Protein AF-A0AA42WCL5-F1 (afdb_monomer_lite)

Radius of gyration: 52.03 Å; chains: 1; bounding box: 105×27×149 Å

Structure (mmCIF, N/CA/C/O backbone):
data_AF-A0AA42WCL5-F1
#
_entry.id   AF-A0AA42WCL5-F1
#
loop_
_atom_site.group_PDB
_atom_site.id
_atom_site.type_symbol
_atom_site.label_atom_id
_atom_site.label_alt_id
_atom_site.label_comp_id
_atom_site.label_asym_id
_atom_site.label_entity_id
_atom_site.label_seq_id
_atom_site.pdbx_PDB_ins_code
_atom_site.Cartn_x
_atom_site.Cartn_y
_atom_site.Cartn_z
_atom_site.occupancy
_atom_site.B_iso_or_equiv
_atom_site.auth_seq_id
_atom_site.auth_comp_id
_atom_site.auth_asym_id
_atom_site.auth_atom_id
_atom_site.pdbx_PDB_model_num
ATOM 1 N N . MET A 1 1 ? -77.418 11.731 102.025 1.00 54.28 1 MET A N 1
ATOM 2 C CA . MET A 1 1 ? -76.652 11.144 100.906 1.00 54.28 1 MET A CA 1
ATOM 3 C C . MET A 1 1 ? -75.199 11.153 101.327 1.00 54.28 1 MET A C 1
ATOM 5 O O . MET A 1 1 ? -74.667 12.234 101.536 1.00 54.28 1 MET A O 1
ATOM 9 N N . ALA A 1 2 ? -74.619 9.984 101.602 1.00 58.94 2 ALA A N 1
ATOM 10 C CA . ALA A 1 2 ? -73.213 9.907 101.987 1.00 58.94 2 ALA A CA 1
ATOM 11 C C . ALA A 1 2 ? -72.340 10.318 100.786 1.00 58.94 2 ALA A C 1
ATOM 13 O O . ALA A 1 2 ? -72.675 9.935 99.660 1.00 58.94 2 ALA A O 1
ATOM 14 N N . PRO A 1 3 ? -71.288 11.131 100.988 1.00 72.94 3 PRO A N 1
ATOM 15 C CA . PRO A 1 3 ? -70.382 11.491 99.908 1.00 72.94 3 PRO A CA 1
ATOM 16 C C . PRO A 1 3 ? -69.672 10.222 99.439 1.00 72.94 3 PRO A C 1
ATOM 18 O O . PRO A 1 3 ? -69.099 9.510 100.257 1.00 72.94 3 PRO A O 1
ATOM 21 N N . ILE A 1 4 ? -69.744 9.929 98.138 1.00 71.12 4 ILE A N 1
ATOM 22 C CA . ILE A 1 4 ? -68.999 8.819 97.537 1.00 71.12 4 ILE A CA 1
ATOM 23 C C . ILE A 1 4 ? -67.522 9.119 97.773 1.00 71.12 4 ILE A C 1
ATOM 25 O O . ILE A 1 4 ? -66.995 10.109 97.257 1.00 71.12 4 ILE A O 1
ATOM 29 N N . THR A 1 5 ? -66.886 8.315 98.619 1.00 79.19 5 THR A N 1
ATOM 30 C CA . THR A 1 5 ? -65.484 8.508 98.974 1.00 79.19 5 THR A CA 1
ATOM 31 C C . THR A 1 5 ? -64.591 7.869 97.913 1.00 79.19 5 THR A C 1
ATOM 33 O O . THR A 1 5 ? -65.007 6.962 97.189 1.00 79.19 5 THR A O 1
ATOM 36 N N . LEU A 1 6 ? -63.354 8.357 97.777 1.00 80.81 6 LEU A N 1
ATOM 37 C CA . LEU A 1 6 ? -62.398 7.823 96.798 1.00 80.81 6 LEU A CA 1
ATOM 38 C C . LEU A 1 6 ? -62.158 6.311 97.002 1.00 80.81 6 LEU A C 1
ATOM 40 O O . LEU A 1 6 ? -61.904 5.588 96.039 1.00 80.81 6 LEU A O 1
ATOM 44 N N . ASP A 1 7 ? -62.293 5.846 98.245 1.00 80.19 7 ASP A N 1
ATOM 45 C CA . ASP A 1 7 ? -62.145 4.446 98.639 1.00 80.19 7 ASP A CA 1
ATOM 46 C C . ASP A 1 7 ? -63.315 3.571 98.165 1.00 80.19 7 ASP A C 1
ATOM 48 O O . ASP A 1 7 ? -63.082 2.456 97.702 1.00 80.19 7 ASP A O 1
ATOM 52 N N . ASP A 1 8 ? -64.549 4.089 98.153 1.00 74.69 8 ASP A N 1
ATOM 53 C CA . ASP A 1 8 ? -65.711 3.363 97.615 1.00 74.69 8 ASP A CA 1
ATOM 54 C C . ASP A 1 8 ? -65.568 3.115 96.104 1.00 74.69 8 ASP A C 1
ATOM 56 O O . ASP A 1 8 ? -65.870 2.030 95.604 1.00 74.69 8 ASP A O 1
ATOM 60 N N . ILE A 1 9 ? -65.045 4.104 95.367 1.00 75.31 9 ILE A N 1
ATOM 61 C CA . ILE A 1 9 ? -64.758 3.971 93.929 1.00 75.31 9 ILE A CA 1
ATOM 62 C C . ILE A 1 9 ? -63.649 2.936 93.706 1.00 75.31 9 ILE A C 1
ATOM 64 O O . ILE A 1 9 ? -63.750 2.102 92.804 1.00 75.31 9 ILE A O 1
ATOM 68 N N . ARG A 1 10 ? -62.604 2.951 94.541 1.00 77.31 10 ARG A N 1
ATOM 69 C CA . ARG A 1 10 ? -61.477 2.015 94.449 1.00 77.31 10 ARG A CA 1
ATOM 70 C C . ARG A 1 10 ? -61.911 0.573 94.717 1.00 77.31 10 ARG A C 1
ATOM 72 O O . ARG A 1 10 ? -61.537 -0.313 93.955 1.00 77.31 10 ARG A O 1
ATOM 79 N N . MET A 1 11 ? -62.764 0.366 95.718 1.00 73.50 11 MET A N 1
ATOM 80 C CA . MET A 1 11 ? -63.288 -0.944 96.104 1.00 73.50 11 MET A CA 1
ATOM 81 C C . MET A 1 11 ? -64.210 -1.545 95.035 1.00 73.50 11 MET A C 1
ATOM 83 O O . MET A 1 11 ? -64.093 -2.727 94.721 1.00 73.50 11 MET A O 1
ATOM 87 N N . VAL A 1 12 ? -65.089 -0.747 94.415 1.00 69.19 12 VAL A N 1
ATOM 88 C CA . VAL A 1 12 ? -65.945 -1.224 93.310 1.00 69.19 12 VAL A CA 1
ATOM 89 C C . VAL A 1 12 ? -65.108 -1.576 92.077 1.00 69.19 12 VAL A C 1
ATOM 91 O O . VAL A 1 12 ? -65.377 -2.581 91.417 1.00 69.19 12 VAL A O 1
ATOM 94 N N . VAL A 1 13 ? -64.062 -0.797 91.784 1.00 68.25 13 VAL A N 1
ATOM 95 C CA . VAL A 1 13 ? -63.120 -1.105 90.700 1.00 68.25 13 VAL A CA 1
ATOM 96 C C . VAL A 1 13 ? -62.331 -2.383 91.004 1.00 68.25 13 VAL A C 1
ATOM 98 O O . VAL A 1 13 ? -62.224 -3.231 90.120 1.00 68.25 13 VAL A O 1
ATOM 101 N N . GLU A 1 14 ? -61.845 -2.581 92.233 1.00 68.38 14 GLU A N 1
ATOM 102 C CA . GLU A 1 14 ? -61.173 -3.818 92.673 1.00 68.38 14 GLU A CA 1
ATOM 103 C C . GLU A 1 14 ? -62.098 -5.042 92.607 1.00 68.38 14 GLU A C 1
ATOM 105 O O . GLU A 1 14 ? -61.723 -6.087 92.075 1.00 68.38 14 GLU A O 1
ATOM 110 N N . GLN A 1 15 ? -63.344 -4.913 93.061 1.00 65.06 15 GLN A N 1
ATOM 111 C CA . GLN A 1 15 ? -64.310 -6.012 93.077 1.00 65.06 15 GLN A CA 1
ATOM 112 C C . GLN A 1 15 ? -64.800 -6.390 91.665 1.00 65.06 15 GLN A C 1
ATOM 114 O O . GLN A 1 15 ? -65.033 -7.571 91.375 1.00 65.06 15 GLN A O 1
ATOM 119 N N . ALA A 1 16 ? -64.898 -5.414 90.756 1.00 60.47 16 ALA A N 1
ATOM 120 C CA . ALA A 1 16 ? -65.212 -5.642 89.346 1.00 60.47 16 ALA A CA 1
ATOM 121 C C . ALA A 1 16 ? -64.026 -6.223 88.551 1.00 60.47 16 ALA A C 1
ATOM 123 O O . ALA A 1 16 ? -64.240 -6.953 87.581 1.00 60.47 16 ALA A O 1
ATOM 124 N N . THR A 1 17 ? -62.783 -5.936 88.956 1.00 59.88 17 THR A N 1
ATOM 125 C CA . THR A 1 17 ? -61.577 -6.430 88.268 1.00 59.88 17 THR A CA 1
ATOM 126 C C . THR A 1 17 ? -61.136 -7.822 88.721 1.00 59.88 17 THR A C 1
ATOM 128 O O . THR A 1 17 ? -60.578 -8.553 87.905 1.00 59.88 17 THR A O 1
ATOM 131 N N . TRP A 1 18 ? -61.429 -8.240 89.959 1.00 58.12 18 TRP A N 1
ATOM 132 C CA . TRP A 1 18 ? -60.935 -9.516 90.504 1.00 58.12 18 TRP A CA 1
ATOM 133 C C . TRP A 1 18 ? -61.833 -10.745 90.276 1.00 58.12 18 TRP A C 1
ATOM 135 O O . TRP A 1 18 ? -61.327 -11.865 90.279 1.00 58.12 18 TRP A O 1
ATOM 145 N N . SER A 1 19 ? -63.145 -10.590 90.052 1.00 58.38 19 SER A N 1
ATOM 146 C CA . SER A 1 19 ? -64.074 -11.744 89.987 1.00 58.38 19 SER A CA 1
ATOM 147 C C . SER A 1 19 ? -64.397 -12.253 88.576 1.00 58.38 19 SER A C 1
ATOM 149 O O . SER A 1 19 ? -65.029 -13.298 88.420 1.00 58.38 19 SER A O 1
ATOM 151 N N . SER A 1 20 ? -63.955 -11.552 87.529 1.00 70.00 20 SER A N 1
ATOM 152 C CA . SER A 1 20 ? -64.291 -11.894 86.148 1.00 70.00 20 SER A CA 1
ATOM 153 C C . SER A 1 20 ? -63.062 -12.400 85.402 1.00 70.00 20 SER A C 1
ATOM 155 O O . SER A 1 20 ? -62.206 -11.624 84.982 1.00 70.00 20 SER A O 1
ATOM 157 N N . SER A 1 21 ? -63.006 -13.710 85.150 1.00 77.75 21 SER A N 1
ATOM 158 C CA . SER A 1 21 ? -62.006 -14.340 84.266 1.00 77.75 21 SER A CA 1
ATOM 159 C C . SER A 1 21 ? -61.913 -13.663 82.887 1.00 77.75 21 SER A C 1
ATOM 161 O O . SER A 1 21 ? -60.874 -13.707 82.228 1.00 77.75 21 SER A O 1
ATOM 163 N N . ARG A 1 22 ? -62.979 -12.965 82.472 1.00 79.88 22 ARG A N 1
ATOM 164 C CA . ARG A 1 22 ? -63.042 -12.167 81.243 1.00 79.88 22 ARG A CA 1
ATOM 165 C C . ARG A 1 22 ? -62.144 -10.921 81.285 1.00 79.88 22 ARG A C 1
ATOM 167 O O . ARG A 1 22 ? -61.613 -10.551 80.244 1.00 79.88 22 ARG A O 1
ATOM 174 N N . ALA A 1 23 ? -61.931 -10.295 82.448 1.00 80.94 23 ALA A N 1
ATOM 175 C CA . ALA A 1 23 ? -61.093 -9.096 82.580 1.00 80.94 23 ALA A CA 1
ATOM 176 C C . ALA A 1 23 ? -59.602 -9.405 82.348 1.00 80.94 23 ALA A C 1
ATOM 178 O O . ALA A 1 23 ? -58.931 -8.689 81.604 1.00 80.94 23 ALA A O 1
ATOM 179 N N . TYR A 1 24 ? -59.105 -10.521 82.891 1.00 83.06 24 TYR A N 1
ATOM 180 C CA . TYR A 1 24 ? -57.737 -10.991 82.643 1.00 83.06 24 TYR A CA 1
ATOM 181 C C . TYR A 1 24 ? -57.504 -11.384 81.180 1.00 83.06 24 TYR A C 1
ATOM 183 O O . TYR A 1 24 ? -56.448 -11.081 80.630 1.00 83.06 24 TYR A O 1
ATOM 191 N N . LEU A 1 25 ? -58.496 -11.999 80.523 1.00 85.75 25 LEU A N 1
ATOM 192 C CA . LEU A 1 25 ? -58.426 -12.299 79.089 1.00 85.75 25 LEU A CA 1
ATOM 193 C C . LEU A 1 25 ? -58.335 -11.026 78.240 1.00 85.75 25 LEU A C 1
ATOM 195 O O . LEU A 1 25 ? -57.514 -10.966 77.328 1.00 85.75 25 LEU A O 1
ATOM 199 N N . LEU A 1 26 ? -59.134 -10.001 78.549 1.00 86.88 26 LEU A N 1
ATOM 200 C CA . LEU A 1 26 ? -59.090 -8.722 77.835 1.00 86.88 26 LEU A CA 1
ATOM 201 C C . LEU A 1 26 ? -57.765 -7.985 78.052 1.00 86.88 26 LEU A C 1
ATOM 203 O O . LEU A 1 26 ? -57.218 -7.450 77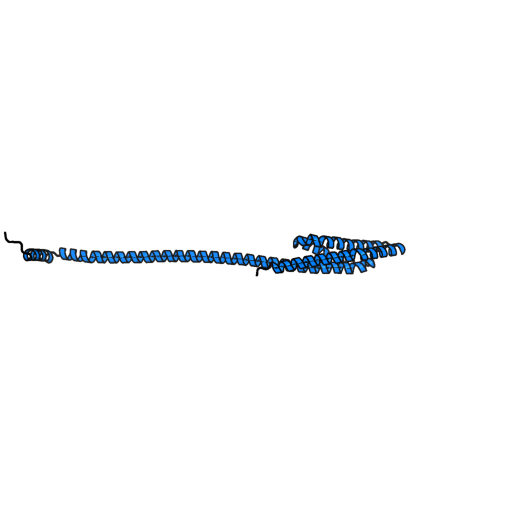.094 1.00 86.88 26 LEU A O 1
ATOM 207 N N . LEU A 1 27 ? -57.216 -7.997 79.270 1.00 85.06 27 LEU A N 1
ATOM 208 C CA . LEU A 1 27 ? -55.906 -7.407 79.560 1.00 85.06 27 LEU A CA 1
ATOM 209 C C . LEU A 1 27 ? -54.774 -8.155 78.838 1.00 85.06 27 LEU A C 1
ATOM 211 O O . LEU A 1 27 ? -53.913 -7.526 78.225 1.00 85.06 27 LEU A O 1
ATOM 215 N N . ALA A 1 28 ? -54.796 -9.491 78.852 1.00 86.56 28 ALA A N 1
ATOM 216 C CA . ALA A 1 28 ? -53.834 -10.309 78.119 1.00 86.56 28 ALA A CA 1
ATOM 217 C C . ALA A 1 28 ? -53.913 -10.044 76.609 1.00 86.56 28 ALA A C 1
ATOM 219 O O . ALA A 1 28 ? -52.880 -9.893 75.965 1.00 86.56 28 ALA A O 1
ATOM 220 N N . LEU A 1 29 ? -55.120 -9.906 76.052 1.00 89.38 29 LEU A N 1
ATOM 221 C CA . LEU A 1 29 ? -55.326 -9.547 74.649 1.00 89.38 29 LEU A CA 1
ATOM 222 C C . LEU A 1 29 ? -54.854 -8.114 74.345 1.00 89.38 29 LEU A C 1
ATOM 224 O O . LEU A 1 29 ? -54.246 -7.880 73.303 1.00 89.38 29 LEU A O 1
ATOM 228 N N . ALA A 1 30 ? -55.085 -7.169 75.261 1.00 87.50 30 ALA A N 1
ATOM 229 C CA . ALA A 1 30 ? -54.672 -5.774 75.124 1.00 87.50 30 ALA A CA 1
ATOM 230 C C . ALA A 1 30 ? -53.146 -5.597 75.164 1.00 87.50 30 ALA A C 1
ATOM 232 O O . ALA A 1 30 ? -52.628 -4.697 74.512 1.00 87.50 30 ALA A O 1
ATOM 233 N N . ILE A 1 31 ? -52.422 -6.460 75.885 1.00 86.88 31 ILE A N 1
ATOM 234 C CA . ILE A 1 31 ? -50.951 -6.452 75.935 1.00 86.88 31 ILE A CA 1
ATOM 235 C C . ILE A 1 31 ? -50.354 -7.292 74.792 1.00 86.88 31 ILE A C 1
ATOM 237 O O . ILE A 1 31 ? -49.407 -6.863 74.131 1.00 86.88 31 ILE A O 1
ATOM 241 N N . ALA A 1 32 ? -50.912 -8.475 74.520 1.00 89.50 32 ALA A N 1
ATOM 242 C CA . ALA A 1 32 ? -50.411 -9.378 73.484 1.00 89.50 32 ALA A CA 1
ATOM 243 C C . ALA A 1 32 ? -50.697 -8.865 72.065 1.00 89.50 32 ALA A C 1
ATOM 245 O O . ALA A 1 32 ? -49.881 -9.073 71.168 1.00 89.50 32 ALA A O 1
ATOM 246 N N . GLY A 1 33 ? -51.818 -8.167 71.854 1.00 91.38 33 GLY A N 1
ATOM 247 C CA . GLY A 1 33 ? -52.216 -7.625 70.554 1.00 91.38 33 GLY A CA 1
ATOM 248 C C . GLY A 1 33 ? -51.169 -6.681 69.945 1.00 91.38 33 GLY A C 1
ATOM 249 O O . GLY A 1 33 ? -50.697 -6.949 68.838 1.00 91.38 33 GLY A O 1
ATOM 250 N N . PRO A 1 34 ? -50.739 -5.619 70.653 1.00 92.12 34 PRO A N 1
ATOM 251 C CA . PRO A 1 34 ? -49.690 -4.714 70.185 1.00 92.12 34 PRO A CA 1
ATOM 252 C C . PRO A 1 34 ? -48.343 -5.407 69.963 1.00 92.12 34 PRO A C 1
ATOM 254 O O . PRO A 1 34 ? -47.681 -5.133 68.964 1.00 92.12 34 PRO A O 1
ATOM 257 N N . ALA A 1 35 ? -47.945 -6.332 70.845 1.00 89.06 35 ALA A N 1
ATOM 258 C CA . ALA A 1 35 ? -46.698 -7.084 70.693 1.00 89.06 35 ALA A CA 1
ATOM 259 C C . ALA A 1 35 ? -46.714 -7.965 69.432 1.00 89.06 35 ALA A C 1
ATOM 261 O O . ALA A 1 35 ? -45.746 -7.990 68.669 1.00 89.06 35 ALA A O 1
ATOM 262 N N . PHE A 1 36 ? -47.837 -8.638 69.172 1.00 91.75 36 PHE A N 1
ATOM 263 C CA . PHE A 1 36 ? -48.025 -9.460 67.982 1.00 91.75 36 PHE A CA 1
ATOM 264 C C . PHE A 1 36 ? -48.063 -8.611 66.703 1.00 91.75 36 PHE A C 1
ATOM 266 O O . PHE A 1 36 ? -47.394 -8.939 65.722 1.00 91.75 36 PHE A O 1
ATOM 273 N N . GLY A 1 37 ? -48.765 -7.473 66.732 1.00 93.44 37 GLY A N 1
ATOM 274 C CA . GLY A 1 37 ? -48.784 -6.507 65.631 1.00 93.44 37 GLY A CA 1
ATOM 275 C C . GLY A 1 37 ? -47.396 -5.939 65.319 1.00 93.44 37 GLY A C 1
ATOM 276 O O . GLY A 1 37 ? -47.001 -5.883 64.154 1.00 93.44 37 GLY A O 1
ATOM 277 N N . ALA A 1 38 ? -46.618 -5.594 66.349 1.00 93.88 38 ALA A N 1
ATOM 278 C CA . ALA A 1 38 ? -45.244 -5.121 66.197 1.00 93.88 38 ALA A CA 1
ATOM 279 C C . ALA A 1 38 ? -44.321 -6.199 65.604 1.00 93.88 38 ALA A C 1
ATOM 281 O O . ALA A 1 38 ? -43.534 -5.900 64.704 1.00 93.88 38 ALA A O 1
ATOM 282 N N . PHE A 1 39 ? -44.444 -7.456 66.048 1.00 93.94 39 PHE A N 1
ATOM 283 C CA . PHE A 1 39 ? -43.664 -8.574 65.509 1.00 93.94 39 PHE A CA 1
ATOM 284 C C . PHE A 1 39 ? -43.969 -8.827 64.027 1.00 93.94 39 PHE A C 1
ATOM 286 O O . PHE A 1 39 ? -43.049 -8.915 63.210 1.00 93.94 39 PHE A O 1
ATOM 293 N N . ILE A 1 40 ? -45.254 -8.884 63.661 1.00 93.94 40 ILE A N 1
ATOM 294 C CA . ILE A 1 40 ? -45.684 -9.058 62.269 1.00 93.94 40 ILE A CA 1
ATOM 295 C C . ILE A 1 40 ? -45.207 -7.887 61.404 1.00 93.94 40 ILE A C 1
ATOM 297 O O . ILE A 1 40 ? -44.642 -8.108 60.330 1.00 93.94 40 ILE A O 1
ATOM 301 N N . GLY A 1 41 ? -45.372 -6.650 61.880 1.00 94.88 41 GLY A N 1
ATOM 302 C CA . GLY A 1 41 ? -44.911 -5.453 61.179 1.00 94.88 41 GLY A CA 1
ATOM 303 C C . GLY A 1 41 ? -43.401 -5.464 60.932 1.00 94.88 41 GLY A C 1
ATOM 304 O O . GLY A 1 41 ? -42.959 -5.233 59.807 1.00 94.88 41 GLY A O 1
ATOM 305 N N . ALA A 1 42 ? -42.602 -5.806 61.947 1.00 94.31 42 ALA A N 1
ATOM 306 C CA . ALA A 1 42 ? -41.150 -5.911 61.823 1.00 94.31 42 ALA A CA 1
ATOM 307 C C . ALA A 1 42 ? -40.723 -7.021 60.846 1.00 94.31 42 ALA A C 1
ATOM 309 O O . ALA A 1 42 ? -39.810 -6.818 60.041 1.00 94.31 42 ALA A O 1
ATOM 310 N N . TYR A 1 43 ? -41.400 -8.174 60.870 1.00 94.69 43 TYR A N 1
ATOM 311 C CA . TYR A 1 43 ? -41.130 -9.276 59.948 1.00 94.69 43 TYR A CA 1
ATOM 312 C C . TYR A 1 43 ? -41.419 -8.894 58.490 1.00 94.69 43 TYR A C 1
ATOM 314 O O . TYR A 1 43 ? -40.557 -9.074 57.626 1.00 94.69 43 TYR A O 1
ATOM 322 N N . PHE A 1 44 ? -42.597 -8.323 58.204 1.00 95.06 44 PHE A N 1
ATOM 323 C CA . PHE A 1 44 ? -42.944 -7.879 56.850 1.00 95.06 44 PHE A CA 1
ATOM 324 C C . PHE A 1 44 ? -42.046 -6.741 56.367 1.00 95.06 44 PHE A C 1
ATOM 326 O O . PHE A 1 44 ? -41.621 -6.772 55.213 1.00 95.06 44 PHE A O 1
ATOM 333 N N . LYS A 1 45 ? -41.686 -5.796 57.247 1.00 95.81 45 LYS A N 1
ATOM 334 C CA . LYS A 1 45 ? -40.731 -4.729 56.933 1.00 95.81 45 LYS A CA 1
ATOM 335 C C . LYS A 1 45 ? -39.378 -5.304 56.513 1.00 95.81 45 LYS A C 1
ATOM 337 O O . LYS A 1 45 ? -38.917 -5.020 55.413 1.00 95.81 45 LYS A O 1
ATOM 342 N N . LYS A 1 46 ? -38.794 -6.197 57.318 1.00 95.50 46 LYS A N 1
ATOM 343 C CA . LYS A 1 46 ? -37.502 -6.829 57.006 1.00 95.50 46 LYS A CA 1
ATOM 344 C C . LYS A 1 46 ? -37.560 -7.681 55.736 1.00 95.50 46 LYS A C 1
ATOM 346 O O . LYS A 1 46 ? -36.619 -7.682 54.943 1.00 95.50 46 LYS A O 1
ATOM 351 N N . LYS A 1 47 ? -38.667 -8.397 55.508 1.00 95.56 47 LYS A N 1
ATOM 352 C CA . LYS A 1 47 ? -38.878 -9.170 54.275 1.00 95.56 47 LYS A CA 1
ATOM 353 C C . LYS A 1 47 ? -38.968 -8.257 53.048 1.00 95.56 47 LYS A C 1
ATOM 355 O O . LYS A 1 47 ? -38.369 -8.587 52.028 1.00 95.56 47 LYS A O 1
ATOM 360 N N . GLY A 1 48 ? -39.662 -7.124 53.162 1.00 95.62 48 GLY A N 1
ATOM 361 C CA . GLY A 1 48 ? -39.756 -6.096 52.123 1.00 95.62 48 GLY A CA 1
ATOM 362 C C . GLY A 1 48 ? -38.402 -5.468 51.803 1.00 95.62 48 GLY A C 1
ATOM 363 O O . GLY A 1 48 ? -38.009 -5.448 50.643 1.00 95.62 48 GLY A O 1
ATOM 364 N N . GLU A 1 49 ? -37.641 -5.072 52.825 1.00 95.19 49 GLU A N 1
ATOM 365 C CA . GLU A 1 49 ? -36.270 -4.558 52.678 1.00 95.19 49 GLU A CA 1
ATOM 366 C C . GLU A 1 49 ? -35.354 -5.578 51.988 1.00 95.19 49 GLU A C 1
ATOM 368 O O . GLU A 1 49 ? -34.626 -5.243 51.060 1.00 95.19 49 GLU A O 1
ATOM 373 N N . THR A 1 50 ? -35.432 -6.854 52.382 1.00 95.31 50 THR A N 1
ATOM 374 C CA . THR A 1 50 ? -34.624 -7.920 51.763 1.00 95.31 50 THR A CA 1
ATOM 375 C C . THR A 1 50 ? -35.029 -8.171 50.307 1.00 95.31 50 THR A C 1
ATOM 377 O O . THR A 1 50 ? -34.181 -8.502 49.479 1.00 95.31 50 THR A O 1
ATOM 380 N N . ALA A 1 51 ? -36.319 -8.050 49.981 1.00 95.25 51 ALA A N 1
ATOM 381 C CA . ALA A 1 51 ? -36.818 -8.204 48.617 1.00 95.25 51 ALA A CA 1
ATOM 382 C C . ALA A 1 51 ? -36.396 -7.028 47.723 1.00 95.25 51 ALA A C 1
ATOM 384 O O . ALA A 1 51 ? -35.901 -7.271 46.624 1.00 95.25 51 ALA A O 1
ATOM 385 N N . ALA A 1 52 ? -36.515 -5.792 48.217 1.00 94.56 52 ALA A N 1
ATOM 386 C CA . ALA A 1 52 ? -36.037 -4.592 47.532 1.00 94.56 52 ALA A CA 1
ATOM 387 C C . ALA A 1 52 ? -34.527 -4.676 47.271 1.00 94.56 52 ALA A C 1
ATOM 389 O O . ALA A 1 52 ? -34.099 -4.594 46.127 1.00 94.56 52 ALA A O 1
ATOM 390 N N . LEU A 1 53 ? -33.733 -5.025 48.290 1.00 95.25 53 LEU A N 1
ATOM 391 C CA . LEU A 1 53 ? -32.280 -5.158 48.156 1.00 95.25 53 LEU A CA 1
ATOM 392 C C . LEU A 1 53 ? -31.872 -6.229 47.133 1.00 95.25 53 LEU A C 1
ATOM 394 O O . LEU A 1 53 ? -30.895 -6.063 46.407 1.00 95.25 53 LEU A O 1
ATOM 398 N N . LYS A 1 54 ? -32.619 -7.336 47.035 1.00 94.69 54 LYS A N 1
ATOM 399 C CA . LYS A 1 54 ? -32.390 -8.343 45.985 1.00 94.69 54 LYS A CA 1
ATOM 400 C C . LYS A 1 54 ? -32.709 -7.812 44.588 1.00 94.69 54 LYS A C 1
ATOM 402 O O . LYS A 1 54 ? -31.989 -8.164 43.657 1.00 94.69 54 LYS A O 1
ATOM 407 N N . SER A 1 55 ? -33.766 -7.010 44.451 1.00 93.19 55 SER A N 1
ATOM 408 C CA . SER A 1 55 ? -34.132 -6.361 43.189 1.00 93.19 55 SER A CA 1
ATOM 409 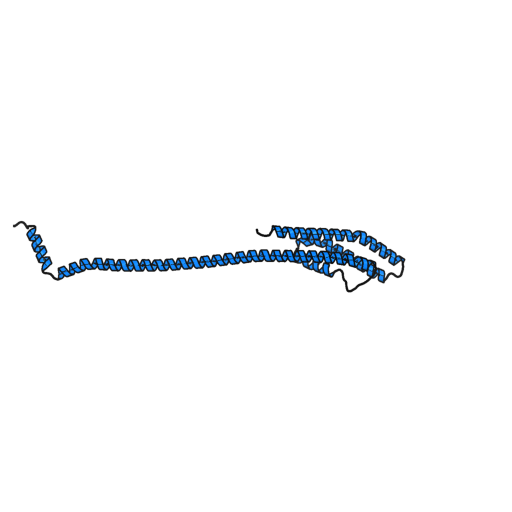C C . SER A 1 55 ? -33.049 -5.376 42.754 1.00 93.19 55 SER A C 1
ATOM 411 O O . SER A 1 55 ? -32.535 -5.496 41.645 1.00 93.19 55 SER A O 1
ATOM 413 N N . ASP A 1 56 ? -32.614 -4.500 43.660 1.00 95.00 56 ASP A N 1
ATOM 414 C CA . ASP A 1 56 ? -31.580 -3.496 43.389 1.00 95.00 56 ASP A CA 1
ATOM 415 C C . ASP A 1 56 ? -30.251 -4.161 43.005 1.00 95.00 56 ASP A C 1
ATOM 417 O O . ASP A 1 56 ? -29.595 -3.770 42.043 1.00 95.00 56 ASP A O 1
ATOM 421 N N . LEU A 1 57 ? -29.863 -5.239 43.698 1.00 95.00 57 LEU A N 1
ATOM 422 C CA . LEU A 1 57 ? -28.663 -6.003 43.340 1.00 95.00 57 LEU A CA 1
ATOM 423 C C . LEU A 1 57 ? -28.767 -6.674 41.965 1.00 95.00 57 LEU A C 1
ATOM 425 O O . LEU A 1 57 ? -27.747 -6.825 41.291 1.00 95.00 57 LEU A O 1
ATOM 429 N N . ALA A 1 58 ? -29.956 -7.122 41.556 1.00 93.38 58 ALA A N 1
ATOM 430 C CA . ALA A 1 58 ? -30.159 -7.695 40.228 1.00 93.38 58 ALA A CA 1
ATOM 431 C C . ALA A 1 58 ? -30.045 -6.617 39.140 1.00 93.38 58 ALA A C 1
ATOM 433 O O . ALA A 1 58 ? -29.382 -6.845 38.128 1.00 93.38 58 ALA A O 1
ATOM 434 N N . GLU A 1 59 ? -30.613 -5.435 39.382 1.00 95.00 59 GLU A N 1
ATOM 435 C CA . GLU A 1 59 ? -30.513 -4.288 38.481 1.00 95.00 59 GLU A CA 1
ATOM 436 C C . GLU A 1 59 ? -29.063 -3.809 38.333 1.00 95.00 59 GLU A C 1
ATOM 438 O O . GLU A 1 59 ? -28.561 -3.714 37.213 1.00 95.00 59 GLU A O 1
ATOM 443 N N . ILE A 1 60 ? -28.342 -3.630 39.446 1.00 94.25 60 ILE A N 1
ATOM 444 C CA . ILE A 1 60 ? -26.921 -3.243 39.444 1.00 94.25 60 ILE A CA 1
ATOM 445 C C . ILE A 1 60 ? -26.081 -4.253 38.654 1.00 94.25 60 ILE A C 1
ATOM 447 O O . ILE A 1 60 ? -25.221 -3.870 37.860 1.00 94.25 60 ILE A O 1
ATOM 451 N N . LYS A 1 61 ? -26.328 -5.558 38.831 1.00 94.44 61 LYS A N 1
ATOM 452 C CA . LYS A 1 61 ? -25.627 -6.597 38.061 1.00 94.44 61 LYS A CA 1
ATOM 453 C C . LYS A 1 61 ? -25.928 -6.512 36.567 1.00 94.44 61 LYS A C 1
ATOM 455 O O . LYS A 1 61 ? -25.010 -6.692 35.771 1.00 94.44 61 LYS A O 1
ATOM 460 N N . SER A 1 62 ? -27.179 -6.240 36.193 1.00 94.38 62 SER A N 1
ATOM 461 C CA . SER A 1 62 ? -27.576 -6.074 34.792 1.00 94.38 62 SER A CA 1
ATOM 462 C C . SER A 1 62 ? -26.880 -4.872 34.158 1.00 94.38 62 SER A C 1
ATOM 464 O O . SER A 1 62 ? -26.261 -5.010 33.107 1.00 94.38 62 SER A O 1
ATOM 466 N N . GLN A 1 63 ? -26.902 -3.720 34.834 1.00 94.12 63 GLN A N 1
ATOM 467 C CA . GLN A 1 63 ? -26.231 -2.503 34.373 1.00 94.12 63 GLN A CA 1
ATOM 468 C C . GLN A 1 63 ? -24.715 -2.708 34.237 1.00 94.12 63 GLN A C 1
ATOM 470 O O . GLN A 1 63 ? -24.109 -2.269 33.258 1.00 94.12 63 GLN A O 1
ATOM 475 N N . LEU A 1 64 ? -24.088 -3.421 35.180 1.00 93.31 64 LEU A N 1
ATOM 476 C CA . LEU A 1 64 ? -22.657 -3.727 35.121 1.00 93.31 64 LEU A CA 1
ATOM 477 C C . LEU A 1 64 ? -22.313 -4.653 33.945 1.00 93.31 64 LEU A C 1
ATOM 479 O O . LEU A 1 64 ? -21.307 -4.440 33.263 1.00 93.31 64 LEU A O 1
ATOM 483 N N . ALA A 1 65 ? -23.144 -5.669 33.700 1.00 93.94 65 ALA A N 1
ATOM 484 C CA . ALA A 1 65 ? -22.978 -6.582 32.575 1.00 93.94 65 ALA A CA 1
ATOM 485 C C . ALA A 1 65 ? -23.130 -5.852 31.232 1.00 93.94 65 ALA A C 1
ATOM 487 O O . ALA A 1 65 ? -22.307 -6.040 30.338 1.00 93.94 65 ALA A O 1
ATOM 488 N N . GLU A 1 66 ? -24.128 -4.975 31.110 1.00 94.94 66 GLU A N 1
ATOM 489 C CA . GLU A 1 66 ? -24.342 -4.150 29.919 1.00 94.94 66 GLU A CA 1
ATOM 490 C C . GLU A 1 66 ? -23.179 -3.181 29.687 1.00 94.94 66 GLU A C 1
ATOM 492 O O . GLU A 1 66 ? -22.623 -3.138 28.592 1.00 94.94 66 GLU A O 1
ATOM 497 N N . THR A 1 67 ? -22.719 -2.492 30.735 1.00 92.06 67 THR A N 1
ATOM 498 C CA . THR A 1 67 ? -21.567 -1.579 30.646 1.00 92.06 67 THR A CA 1
ATOM 499 C C . THR A 1 67 ? -20.298 -2.318 30.226 1.00 92.06 67 THR A C 1
ATOM 501 O O . THR A 1 67 ? -19.532 -1.817 29.406 1.00 92.06 67 THR A O 1
ATOM 504 N N . THR A 1 68 ? -20.076 -3.529 30.746 1.00 94.81 68 THR A N 1
ATOM 505 C CA . THR A 1 68 ? -18.920 -4.356 30.371 1.00 94.81 68 THR A CA 1
ATOM 506 C C . THR A 1 68 ? -19.017 -4.804 28.918 1.00 94.81 68 THR A C 1
ATOM 508 O O . THR A 1 68 ? -18.033 -4.717 28.190 1.00 94.81 68 THR A O 1
ATOM 511 N N . LYS A 1 69 ? -20.202 -5.229 28.467 1.00 94.44 69 LYS A N 1
ATOM 512 C CA . LYS A 1 69 ? -20.433 -5.595 27.068 1.00 94.44 69 LYS A CA 1
ATOM 513 C C . LYS A 1 69 ? -20.139 -4.419 26.133 1.00 94.44 69 LYS A C 1
ATOM 515 O O . LYS A 1 69 ? -19.363 -4.581 25.198 1.00 94.44 69 LYS A O 1
ATOM 520 N N . VAL A 1 70 ? -20.683 -3.238 26.427 1.00 93.12 70 VAL A N 1
ATOM 521 C CA . VAL A 1 70 ? -20.435 -2.018 25.641 1.00 93.12 70 VAL A CA 1
ATOM 522 C C . VAL A 1 70 ? -18.952 -1.644 25.666 1.00 93.12 70 VAL A C 1
ATOM 524 O O . VAL A 1 70 ? -18.385 -1.313 24.629 1.00 93.12 70 VAL A O 1
ATOM 527 N N . ALA A 1 71 ? -18.285 -1.738 26.818 1.00 91.19 71 ALA A N 1
ATOM 528 C CA . ALA A 1 71 ? -16.858 -1.444 26.919 1.00 91.19 71 ALA A CA 1
ATOM 529 C C . ALA A 1 71 ? -16.003 -2.398 26.069 1.00 91.19 71 ALA A C 1
ATOM 531 O O . ALA A 1 71 ? -15.061 -1.951 25.419 1.00 91.19 71 ALA A O 1
ATOM 532 N N . GLU A 1 72 ? -16.326 -3.692 26.040 1.00 92.56 72 GLU A N 1
ATOM 533 C CA . GLU A 1 72 ? -15.624 -4.664 25.196 1.00 92.56 72 GLU A CA 1
ATOM 534 C C . GLU A 1 72 ? -15.924 -4.458 23.703 1.00 92.56 72 GLU A C 1
ATOM 536 O O . GLU A 1 72 ? -15.011 -4.513 22.881 1.00 92.56 72 GLU A O 1
ATOM 541 N N . GLU A 1 73 ? -17.158 -4.121 23.326 1.00 92.56 73 GLU A N 1
ATOM 542 C CA . GLU A 1 73 ? -17.507 -3.741 21.947 1.00 92.56 73 GLU A CA 1
ATOM 543 C C . GLU A 1 73 ? -16.751 -2.475 21.492 1.00 92.56 73 GLU A C 1
ATOM 545 O O . GLU A 1 73 ? -16.226 -2.404 20.378 1.00 92.56 73 GLU A O 1
ATOM 550 N N . VAL A 1 74 ? -16.601 -1.485 22.373 1.00 90.06 74 VAL A N 1
ATOM 551 C CA . VAL A 1 74 ? -15.824 -0.272 22.079 1.00 90.06 74 VAL A CA 1
ATOM 552 C C . VAL A 1 74 ? -14.332 -0.587 21.968 1.00 90.06 74 VAL A C 1
ATOM 554 O O . VAL A 1 74 ? -13.692 -0.185 21.001 1.00 90.06 74 VAL A O 1
ATOM 557 N N . LYS A 1 75 ? -13.760 -1.356 22.901 1.00 88.75 75 LYS A N 1
ATOM 558 C CA . LYS A 1 75 ? -12.345 -1.758 22.829 1.00 88.75 75 LYS A CA 1
ATOM 559 C C . LYS A 1 75 ? -12.040 -2.556 21.568 1.00 88.75 75 LYS A C 1
ATOM 561 O O . LYS A 1 75 ? -11.020 -2.317 20.930 1.00 88.75 75 LYS A O 1
ATOM 566 N N . THR A 1 76 ? -12.910 -3.498 21.213 1.00 92.69 76 THR A N 1
ATOM 567 C CA . THR A 1 76 ? -12.738 -4.317 20.009 1.00 92.69 76 THR A CA 1
ATOM 568 C C . THR A 1 76 ? -12.846 -3.464 18.753 1.00 92.69 76 THR A C 1
ATOM 570 O O . THR A 1 76 ? -11.974 -3.562 17.897 1.00 92.69 76 THR A O 1
ATOM 573 N N . SER A 1 77 ? -13.838 -2.575 18.653 1.00 88.94 77 SER A N 1
ATOM 574 C CA . SER A 1 77 ? -13.987 -1.694 17.485 1.00 88.94 77 SER A CA 1
ATOM 575 C C . SER A 1 77 ? -12.813 -0.722 17.309 1.00 88.94 77 SER A C 1
ATOM 577 O O . SER A 1 77 ? -12.304 -0.596 16.195 1.00 88.94 77 SER A O 1
ATOM 579 N N . ILE A 1 78 ? -12.320 -0.110 18.393 1.00 88.44 78 ILE A N 1
ATOM 580 C CA . ILE A 1 78 ? -11.110 0.730 18.364 1.00 88.44 78 ILE A CA 1
ATOM 581 C C . ILE A 1 78 ? -9.891 -0.111 17.968 1.00 88.44 78 ILE A C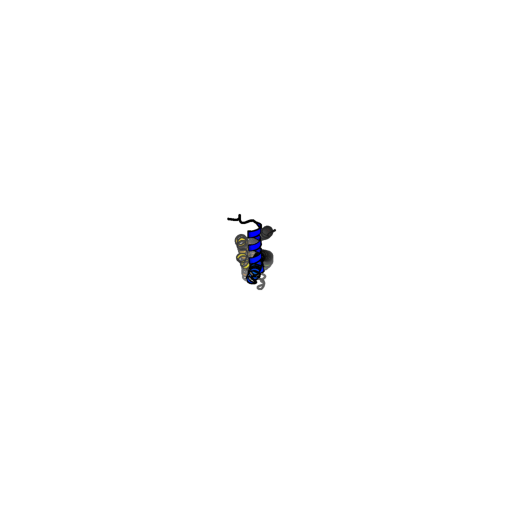 1
ATOM 583 O O . ILE A 1 78 ? -9.143 0.271 17.072 1.00 88.44 78 ILE A O 1
ATOM 587 N N . GLY A 1 79 ? -9.730 -1.293 18.569 1.00 90.00 79 GLY A N 1
ATOM 588 C CA . GLY A 1 79 ? -8.629 -2.202 18.254 1.00 90.00 79 GLY A CA 1
ATOM 589 C C . GLY A 1 79 ? -8.611 -2.637 16.787 1.00 90.00 79 GLY A C 1
ATOM 590 O O . GLY A 1 79 ? -7.547 -2.659 16.169 1.00 90.00 79 GLY A O 1
ATOM 591 N N . PHE A 1 80 ? -9.775 -2.930 16.200 1.00 91.12 80 PHE A N 1
ATOM 592 C CA . PHE A 1 80 ? -9.888 -3.258 14.778 1.00 91.12 80 PHE A CA 1
ATOM 593 C C . PHE A 1 80 ? -9.569 -2.061 13.882 1.00 91.12 80 PHE A C 1
ATOM 595 O O . PHE A 1 80 ? -8.861 -2.234 12.892 1.00 91.12 80 PHE A O 1
ATOM 602 N N . ALA A 1 81 ? -10.048 -0.859 14.215 1.00 87.44 81 ALA A N 1
ATOM 603 C CA . ALA A 1 81 ? -9.761 0.346 13.440 1.00 87.44 81 ALA A CA 1
ATOM 604 C C . ALA A 1 81 ? -8.255 0.666 13.422 1.00 87.44 81 ALA A C 1
ATOM 606 O O . ALA A 1 81 ? -7.680 0.860 12.348 1.00 87.44 81 ALA A O 1
ATOM 607 N N . ASP A 1 82 ? -7.603 0.627 14.586 1.00 89.12 82 ASP A N 1
ATOM 608 C CA . ASP A 1 82 ? -6.159 0.843 14.713 1.00 89.12 82 ASP A CA 1
ATOM 609 C C . ASP A 1 82 ? -5.359 -0.231 13.973 1.00 89.12 82 ASP A C 1
ATOM 611 O O . ASP A 1 82 ? -4.373 0.066 13.291 1.00 89.12 82 ASP A O 1
ATOM 615 N N . TRP A 1 83 ? -5.789 -1.492 14.074 1.00 91.62 83 TRP A N 1
ATOM 616 C CA . TRP A 1 83 ? -5.163 -2.593 13.352 1.00 91.62 83 TRP A CA 1
ATOM 617 C C . TRP A 1 83 ? -5.288 -2.419 11.835 1.00 91.62 83 TRP A C 1
ATOM 619 O O . TRP A 1 83 ? -4.280 -2.499 11.136 1.00 91.62 83 TRP A O 1
ATOM 629 N N . HIS A 1 84 ? -6.480 -2.101 11.323 1.00 91.25 84 HIS A N 1
ATOM 630 C CA . HIS A 1 84 ? -6.696 -1.843 9.899 1.00 91.25 84 HIS A CA 1
ATOM 631 C C . HIS A 1 84 ? -5.857 -0.665 9.391 1.00 91.25 84 HIS A C 1
ATOM 633 O O . HIS A 1 84 ? -5.275 -0.752 8.308 1.00 91.25 84 HIS A O 1
ATOM 639 N N . ALA A 1 85 ? -5.747 0.416 10.170 1.00 89.44 85 ALA A N 1
ATOM 640 C CA . ALA A 1 85 ? -4.900 1.552 9.825 1.00 89.44 85 ALA A CA 1
ATOM 641 C C . ALA A 1 85 ? -3.429 1.124 9.705 1.00 89.44 85 ALA A C 1
ATOM 643 O O . ALA A 1 85 ? -2.799 1.369 8.673 1.00 89.44 85 ALA A O 1
ATOM 644 N N . ARG A 1 86 ? -2.899 0.404 10.702 1.00 89.94 86 ARG A N 1
ATOM 645 C CA . ARG A 1 86 ? -1.517 -0.107 10.694 1.00 89.94 86 ARG A CA 1
ATOM 646 C C . ARG A 1 86 ? -1.258 -1.071 9.540 1.00 89.94 86 ARG A C 1
ATOM 648 O O . ARG A 1 86 ? -0.243 -0.930 8.860 1.00 89.94 86 ARG A O 1
ATOM 655 N N . GLU A 1 87 ? -2.177 -1.996 9.290 1.00 94.25 87 GLU A N 1
ATOM 656 C CA . GLU A 1 87 ? -2.064 -2.975 8.208 1.00 94.25 87 GLU A CA 1
ATOM 657 C C . GLU A 1 87 ? -2.080 -2.287 6.837 1.00 94.25 87 GLU A C 1
ATOM 659 O O . GLU A 1 87 ? -1.243 -2.566 5.978 1.00 94.25 87 GLU A O 1
ATOM 664 N N . SER A 1 88 ? -2.965 -1.305 6.645 1.00 92.00 88 SER A N 1
ATOM 665 C CA . SER A 1 88 ? -3.018 -0.533 5.401 1.00 92.00 88 SER A CA 1
ATOM 666 C C . SER A 1 88 ? -1.733 0.272 5.156 1.00 92.00 88 SER A C 1
ATOM 668 O O . SER A 1 88 ? -1.229 0.303 4.031 1.00 92.00 88 SER A O 1
ATOM 670 N N . LEU A 1 89 ? -1.152 0.874 6.201 1.00 91.44 89 LEU A N 1
ATOM 671 C CA . LEU A 1 89 ? 0.120 1.597 6.120 1.00 91.44 89 LEU A CA 1
ATOM 672 C C . LEU A 1 89 ? 1.287 0.651 5.817 1.00 91.44 89 LEU A C 1
ATOM 674 O O . LEU A 1 89 ? 2.138 0.971 4.982 1.00 91.44 89 LEU A O 1
ATOM 678 N N . ALA A 1 90 ? 1.314 -0.524 6.451 1.00 93.06 90 ALA A N 1
ATOM 679 C CA . ALA A 1 90 ? 2.315 -1.553 6.197 1.00 93.06 90 ALA A CA 1
ATOM 680 C C . ALA A 1 90 ? 2.259 -2.034 4.739 1.00 93.06 90 ALA A C 1
ATOM 682 O O . ALA A 1 90 ? 3.289 -2.061 4.059 1.00 93.06 90 ALA A O 1
ATOM 683 N N . LEU A 1 91 ? 1.057 -2.312 4.227 1.00 95.88 91 LEU A N 1
ATOM 684 C CA . LEU A 1 91 ? 0.845 -2.712 2.838 1.00 95.88 91 LEU A CA 1
ATOM 685 C C . LEU A 1 91 ? 1.277 -1.614 1.857 1.00 95.88 91 LEU A C 1
ATOM 687 O O . LEU A 1 91 ? 1.987 -1.899 0.890 1.00 95.88 91 LEU A O 1
ATOM 691 N N . ARG A 1 92 ? 0.913 -0.350 2.116 1.00 94.94 92 ARG A N 1
ATOM 692 C CA . ARG A 1 92 ? 1.345 0.789 1.287 1.00 94.94 92 ARG A CA 1
ATOM 693 C C . ARG A 1 92 ? 2.870 0.912 1.262 1.00 94.94 92 ARG A C 1
ATOM 695 O O . ARG A 1 92 ? 3.447 1.064 0.189 1.00 94.94 92 ARG A O 1
ATOM 702 N N . ARG A 1 93 ? 3.549 0.784 2.406 1.00 94.56 93 ARG A N 1
ATOM 703 C CA . ARG A 1 93 ? 5.021 0.811 2.460 1.00 94.56 93 ARG A CA 1
ATOM 704 C C . ARG A 1 93 ? 5.640 -0.328 1.646 1.00 94.56 93 ARG A C 1
ATOM 706 O O . ARG A 1 93 ? 6.547 -0.070 0.858 1.00 94.56 93 ARG A O 1
ATOM 713 N N . ALA A 1 94 ? 5.136 -1.552 1.801 1.00 96.56 94 ALA A N 1
ATOM 714 C CA . ALA A 1 94 ? 5.621 -2.708 1.050 1.00 96.56 94 ALA A CA 1
ATOM 715 C C . ALA A 1 94 ? 5.475 -2.499 -0.467 1.00 96.56 94 ALA A C 1
ATOM 717 O O . ALA A 1 94 ? 6.408 -2.757 -1.225 1.00 96.56 94 ALA A O 1
ATOM 718 N N . LYS A 1 95 ? 4.338 -1.949 -0.914 1.00 97.00 95 LYS A N 1
ATOM 719 C CA . LYS A 1 95 ? 4.089 -1.685 -2.337 1.00 97.00 95 LYS A CA 1
ATOM 720 C C . LYS A 1 95 ? 4.930 -0.537 -2.900 1.00 97.00 95 LYS A C 1
ATOM 722 O O . LYS A 1 95 ? 5.392 -0.640 -4.032 1.00 97.00 95 LYS A O 1
ATOM 727 N N . LEU A 1 96 ? 5.206 0.516 -2.126 1.00 96.12 96 LEU A N 1
ATOM 728 C CA . LEU A 1 96 ? 6.154 1.563 -2.544 1.00 96.12 96 LEU A CA 1
ATOM 729 C C . LEU A 1 96 ? 7.577 1.020 -2.704 1.00 96.12 96 LEU A C 1
ATOM 731 O O . LEU A 1 96 ? 8.275 1.400 -3.646 1.00 96.12 96 LEU A O 1
ATOM 735 N N . GLN A 1 97 ? 8.004 0.127 -1.807 1.00 96.00 97 GLN A N 1
ATOM 736 C CA . GLN A 1 97 ? 9.301 -0.532 -1.924 1.00 96.00 97 GLN A CA 1
ATOM 737 C C . GLN A 1 97 ? 9.367 -1.392 -3.193 1.00 96.00 97 GLN A C 1
ATOM 739 O O . GLN A 1 97 ? 10.310 -1.249 -3.970 1.00 96.00 97 GLN A O 1
ATOM 744 N N . GLU A 1 98 ? 8.338 -2.204 -3.445 1.00 97.31 98 GLU A N 1
ATOM 745 C CA . GLU A 1 98 ? 8.229 -3.018 -4.659 1.00 97.31 98 GLU A CA 1
ATOM 746 C C . GLU A 1 98 ? 8.307 -2.152 -5.929 1.00 97.31 98 GLU A C 1
ATOM 748 O O . GLU A 1 98 ? 9.102 -2.434 -6.825 1.00 97.31 98 GLU A O 1
ATOM 753 N N . ILE A 1 99 ? 7.568 -1.038 -5.988 1.00 97.06 99 ILE A N 1
ATOM 754 C CA . ILE A 1 99 ? 7.626 -0.086 -7.110 1.00 97.06 99 ILE A CA 1
ATOM 755 C C . ILE A 1 99 ? 9.036 0.501 -7.269 1.00 97.06 99 ILE A C 1
ATOM 757 O O . ILE A 1 99 ? 9.550 0.581 -8.383 1.00 97.06 99 ILE A O 1
ATOM 761 N N . SER A 1 100 ? 9.702 0.885 -6.178 1.00 96.62 100 SER A N 1
ATOM 762 C CA . SER A 1 100 ? 11.072 1.418 -6.226 1.00 96.62 100 SER A CA 1
ATOM 763 C C . SER A 1 100 ? 12.083 0.395 -6.764 1.00 96.62 100 SER A C 1
ATOM 765 O O . SER A 1 100 ? 12.988 0.739 -7.538 1.00 96.62 100 SER A O 1
ATOM 767 N N . GLU A 1 101 ? 11.945 -0.868 -6.363 1.00 96.56 101 GLU A N 1
ATOM 768 C CA . GLU A 1 101 ? 12.773 -1.974 -6.845 1.00 96.56 101 GLU A CA 1
ATOM 769 C C . GLU A 1 101 ? 12.534 -2.224 -8.338 1.00 96.56 101 GLU A C 1
ATOM 771 O O . GLU A 1 101 ? 13.494 -2.266 -9.112 1.00 96.56 101 GLU A O 1
ATOM 776 N N . LYS A 1 102 ? 11.266 -2.290 -8.767 1.00 96.44 102 LYS A N 1
ATOM 777 C CA . LYS A 1 102 ? 10.881 -2.474 -10.176 1.00 96.44 102 LYS A CA 1
ATOM 778 C C . LYS A 1 102 ? 11.314 -1.307 -11.061 1.00 96.44 102 LYS A C 1
ATOM 780 O O . LYS A 1 102 ? 11.818 -1.541 -12.153 1.00 96.44 102 LYS A O 1
ATOM 785 N N . LEU A 1 103 ? 11.229 -0.068 -10.577 1.00 96.25 103 LEU A N 1
ATOM 786 C CA . LEU A 1 103 ? 11.743 1.116 -11.275 1.00 96.25 103 LEU A CA 1
ATOM 787 C C . LEU A 1 103 ? 13.249 1.011 -11.526 1.00 96.25 103 LEU A C 1
ATOM 789 O O . LEU A 1 103 ? 13.736 1.260 -12.629 1.00 96.25 103 LEU A O 1
ATOM 793 N N . SER A 1 104 ? 13.993 0.603 -10.498 1.00 94.69 104 SER A N 1
ATOM 794 C CA . SER A 1 104 ? 15.443 0.431 -10.592 1.00 94.69 104 SER A CA 1
ATOM 795 C C . SER A 1 104 ? 15.823 -0.734 -11.512 1.00 94.69 104 SER A C 1
ATOM 797 O O . SER A 1 104 ? 16.823 -0.642 -12.229 1.00 94.69 104 SER A O 1
ATOM 799 N N . ALA A 1 105 ? 15.037 -1.815 -11.503 1.00 95.56 105 ALA A N 1
ATOM 800 C CA . ALA A 1 105 ? 15.192 -2.946 -12.412 1.00 95.56 105 ALA A CA 1
ATOM 801 C C . ALA A 1 105 ? 14.926 -2.529 -13.864 1.00 95.56 105 ALA A C 1
ATOM 803 O O . ALA A 1 105 ? 15.815 -2.686 -14.692 1.00 95.56 105 ALA A O 1
ATOM 804 N N . SER A 1 106 ? 13.792 -1.880 -14.139 1.00 95.62 106 SER A N 1
ATOM 805 C CA . SER A 1 106 ? 13.420 -1.367 -15.465 1.00 95.62 106 SER A CA 1
ATOM 806 C C . SER A 1 106 ? 14.494 -0.440 -16.039 1.00 95.62 106 SER A C 1
ATOM 808 O O . SER A 1 106 ? 15.004 -0.654 -17.138 1.00 95.62 106 SER A O 1
ATOM 810 N N . HIS A 1 107 ? 14.948 0.549 -15.261 1.00 93.75 107 HIS A N 1
ATOM 811 C CA . HIS A 1 107 ? 16.005 1.454 -15.714 1.00 93.75 107 HIS A CA 1
ATOM 812 C C . HIS A 1 107 ? 17.320 0.716 -16.029 1.00 93.75 107 HIS A C 1
ATOM 814 O O . HIS A 1 107 ? 18.009 1.045 -16.997 1.00 93.75 107 HIS A O 1
ATOM 820 N N . ARG A 1 108 ? 17.676 -0.304 -15.236 1.00 93.94 108 ARG A N 1
ATOM 821 C CA . ARG A 1 108 ? 18.856 -1.142 -15.485 1.00 93.94 108 ARG A CA 1
ATOM 822 C C . ARG A 1 108 ? 18.685 -1.992 -16.739 1.00 93.94 108 ARG A C 1
ATOM 824 O O . ARG A 1 108 ? 19.608 -2.032 -17.546 1.00 93.94 108 ARG A O 1
ATOM 831 N N . GLU A 1 109 ? 17.536 -2.640 -16.904 1.00 93.75 109 GLU A N 1
ATOM 832 C CA . GLU A 1 109 ? 17.203 -3.456 -18.072 1.00 93.75 109 GLU A CA 1
ATOM 833 C C . GLU A 1 109 ? 17.339 -2.628 -19.347 1.00 93.75 109 GLU A C 1
ATOM 835 O O . GLU A 1 109 ? 18.135 -2.997 -20.208 1.00 93.75 109 GLU A O 1
ATOM 840 N N . ILE A 1 110 ? 16.713 -1.449 -19.410 1.00 92.75 110 ILE A N 1
ATOM 841 C CA . ILE A 1 110 ? 16.818 -0.518 -20.546 1.00 92.75 110 ILE A CA 1
ATOM 842 C C . ILE A 1 110 ? 18.276 -0.115 -20.808 1.00 92.75 110 ILE A C 1
ATOM 844 O O . ILE A 1 110 ? 18.750 -0.161 -21.946 1.00 92.75 110 ILE A O 1
ATOM 848 N N . LYS A 1 111 ? 19.030 0.217 -19.752 1.00 91.50 111 LYS A N 1
ATOM 849 C CA . LYS A 1 111 ? 20.453 0.568 -19.865 1.00 91.50 111 LYS A CA 1
ATOM 850 C C . LYS A 1 111 ? 21.303 -0.584 -20.407 1.00 91.50 111 LYS A C 1
ATOM 852 O O . LYS A 1 111 ? 22.252 -0.336 -21.143 1.00 91.50 111 LYS A O 1
ATOM 857 N N . THR A 1 112 ? 20.996 -1.830 -20.047 1.00 92.00 112 THR A N 1
ATOM 858 C CA . THR A 1 112 ? 21.722 -3.018 -20.535 1.00 92.00 112 THR A CA 1
ATOM 859 C C . THR A 1 112 ? 21.259 -3.492 -21.908 1.00 92.00 112 THR A C 1
ATOM 861 O O . THR A 1 112 ? 22.054 -4.042 -22.668 1.00 92.00 112 THR A O 1
ATOM 864 N N . PHE A 1 113 ? 19.988 -3.269 -22.232 1.00 92.12 113 PHE A N 1
ATOM 865 C CA . PHE A 1 113 ? 19.380 -3.582 -23.516 1.00 92.12 113 PHE A CA 1
ATOM 866 C C . PHE A 1 113 ? 19.996 -2.730 -24.620 1.00 92.12 113 PHE A C 1
ATOM 868 O O . PHE A 1 113 ? 20.335 -3.243 -25.683 1.00 92.12 113 PHE A O 1
ATOM 875 N N . TRP A 1 114 ? 20.214 -1.443 -24.353 1.00 89.75 114 TRP A N 1
ATOM 876 C CA . TRP A 1 114 ? 20.629 -0.518 -25.394 1.00 89.75 114 TRP A CA 1
ATOM 877 C C . TRP A 1 114 ? 21.967 -0.852 -26.071 1.00 89.75 114 TRP A C 1
ATOM 879 O O . TRP A 1 114 ? 21.983 -0.917 -27.298 1.00 89.75 114 TRP A O 1
ATOM 889 N N . PRO A 1 115 ? 23.080 -1.128 -25.359 1.00 89.31 115 PRO A N 1
ATOM 890 C CA . PRO A 1 115 ? 24.324 -1.539 -26.009 1.00 89.31 115 PRO A CA 1
ATOM 891 C C . PRO A 1 115 ? 24.165 -2.794 -26.875 1.00 89.31 115 PRO A C 1
ATOM 893 O O . PRO A 1 115 ? 24.808 -2.900 -27.915 1.00 89.31 115 PRO A O 1
ATOM 896 N N . LYS A 1 116 ? 23.286 -3.728 -26.482 1.00 90.81 116 LYS A N 1
ATOM 897 C CA . LYS A 1 116 ? 22.992 -4.939 -27.265 1.00 90.81 116 LYS A CA 1
ATOM 898 C C . LYS A 1 116 ? 22.206 -4.602 -28.534 1.00 90.81 116 LYS A C 1
ATOM 900 O O . LYS A 1 116 ? 22.595 -5.030 -29.618 1.00 90.81 116 LYS A O 1
ATOM 905 N N . ALA A 1 117 ? 21.170 -3.771 -28.412 1.00 90.25 117 ALA A N 1
ATOM 906 C CA . ALA A 1 117 ? 20.387 -3.285 -29.545 1.00 90.25 117 ALA A CA 1
ATOM 907 C C . ALA A 1 117 ? 21.254 -2.483 -30.529 1.00 90.25 117 ALA A C 1
ATOM 909 O O . ALA A 1 117 ? 21.218 -2.715 -31.737 1.00 90.25 117 ALA A O 1
ATOM 910 N N . ALA A 1 118 ? 22.117 -1.611 -30.006 1.00 88.19 118 ALA A N 1
ATOM 911 C CA . ALA A 1 118 ? 23.101 -0.867 -30.779 1.00 88.19 118 ALA A CA 1
ATOM 912 C C . ALA A 1 118 ? 24.157 -1.780 -31.419 1.00 88.19 118 ALA A C 1
ATOM 914 O O . ALA A 1 118 ? 24.671 -1.443 -32.476 1.00 88.19 118 ALA A O 1
ATOM 915 N N . ALA A 1 119 ? 24.465 -2.948 -30.854 1.00 89.12 119 ALA A N 1
ATOM 916 C CA . ALA A 1 119 ? 25.315 -3.953 -31.495 1.00 89.12 119 ALA A CA 1
ATOM 917 C C . ALA A 1 119 ? 24.567 -4.811 -32.538 1.00 89.12 119 ALA A C 1
ATOM 919 O O . ALA A 1 119 ? 25.204 -5.567 -33.265 1.00 89.12 119 ALA A O 1
ATOM 920 N N . GLY A 1 120 ? 23.238 -4.691 -32.640 1.00 87.81 120 GLY A N 1
ATOM 921 C CA . GLY A 1 120 ? 22.406 -5.564 -33.475 1.00 87.81 120 GLY A CA 1
ATOM 922 C C . GLY A 1 120 ? 22.289 -6.993 -32.935 1.00 87.81 120 GLY A C 1
ATOM 923 O O . GLY A 1 120 ? 21.911 -7.895 -33.675 1.00 87.81 120 GLY A O 1
ATOM 924 N N . VAL A 1 121 ? 22.631 -7.221 -31.663 1.00 86.69 121 VAL A N 1
ATOM 925 C CA . VAL A 1 121 ? 22.528 -8.538 -31.027 1.00 86.69 121 VAL A CA 1
ATOM 926 C C . VAL A 1 121 ? 21.121 -8.702 -30.471 1.00 86.69 121 VAL A C 1
ATOM 928 O O . VAL A 1 121 ? 20.699 -7.934 -29.604 1.00 86.69 121 VAL A O 1
ATOM 931 N N . ILE A 1 122 ? 20.412 -9.720 -30.956 1.00 71.62 122 ILE A N 1
ATOM 932 C CA . ILE A 1 122 ? 19.066 -10.062 -30.498 1.00 71.62 122 ILE A CA 1
ATOM 933 C C . ILE A 1 122 ? 19.170 -11.185 -29.475 1.00 71.62 122 ILE A C 1
ATOM 935 O O . ILE A 1 122 ? 19.661 -12.269 -29.778 1.00 71.62 122 ILE A O 1
ATOM 939 N N . ASP A 1 123 ? 18.666 -10.931 -28.275 1.00 79.62 123 ASP A N 1
ATOM 940 C CA . ASP A 1 123 ? 18.216 -11.995 -27.388 1.00 79.62 123 ASP A CA 1
ATOM 941 C C . ASP A 1 123 ? 16.695 -11.874 -27.288 1.00 79.62 123 ASP A C 1
ATOM 943 O O . ASP A 1 123 ? 16.176 -11.082 -26.502 1.00 79.62 123 ASP A O 1
ATOM 947 N N . GLU A 1 124 ? 15.974 -12.620 -28.131 1.00 74.12 124 GLU A N 1
ATOM 948 C CA . GLU A 1 124 ? 14.501 -12.601 -28.187 1.00 74.12 124 GLU A CA 1
ATOM 949 C C . GLU A 1 124 ? 13.862 -12.956 -26.837 1.00 74.12 124 GLU A C 1
ATOM 951 O O . GLU A 1 124 ? 12.696 -12.652 -26.598 1.00 74.12 124 GLU A O 1
ATOM 956 N N . ARG A 1 125 ? 14.624 -13.582 -25.932 1.00 75.88 125 ARG A N 1
ATOM 957 C CA . ARG A 1 125 ? 14.145 -14.009 -24.617 1.00 75.88 125 ARG A CA 1
ATOM 958 C C . ARG A 1 125 ? 14.238 -12.914 -23.555 1.00 75.88 125 ARG A C 1
ATOM 960 O O . ARG A 1 125 ? 13.664 -13.085 -22.484 1.00 75.88 125 ARG A O 1
ATOM 967 N N . GLN A 1 126 ? 14.944 -11.811 -23.814 1.00 75.44 126 GLN A N 1
ATOM 968 C CA . GLN A 1 126 ? 15.114 -10.703 -22.867 1.00 75.44 126 GLN A CA 1
ATOM 969 C C . GLN A 1 126 ? 14.404 -9.444 -23.368 1.00 75.44 126 GLN A C 1
ATOM 971 O O . GLN A 1 126 ? 15.029 -8.503 -23.853 1.00 75.44 126 GLN A O 1
ATOM 976 N N . THR A 1 127 ? 13.080 -9.409 -23.228 1.00 77.69 127 THR A N 1
ATOM 977 C CA . THR A 1 127 ? 12.307 -8.184 -23.453 1.00 77.69 127 THR A CA 1
ATOM 978 C C . THR A 1 127 ? 12.482 -7.236 -22.258 1.00 77.69 127 THR A C 1
ATOM 980 O O . THR A 1 127 ? 12.132 -7.631 -21.143 1.00 77.69 127 THR A O 1
ATOM 983 N N . PRO A 1 128 ? 12.938 -5.984 -22.446 1.00 84.12 128 PRO A N 1
ATOM 984 C CA . PRO A 1 128 ? 13.120 -5.004 -21.362 1.00 84.12 128 PRO A CA 1
ATOM 985 C C . PRO A 1 128 ? 11.793 -4.454 -20.788 1.00 84.12 128 PRO A C 1
ATOM 987 O O . PRO A 1 128 ? 11.783 -3.416 -20.132 1.00 84.12 128 PRO A O 1
ATOM 990 N N . TYR A 1 129 ? 10.670 -5.123 -21.070 1.00 88.31 129 TYR A N 1
ATOM 991 C CA . TYR A 1 129 ? 9.321 -4.716 -20.679 1.00 88.31 129 TYR A CA 1
ATOM 992 C C . TYR A 1 129 ? 8.870 -5.303 -19.344 1.00 88.31 129 TYR A C 1
ATOM 994 O O . TYR A 1 129 ? 8.061 -4.687 -18.668 1.00 88.31 129 TYR A O 1
ATOM 1002 N N . ALA A 1 130 ? 9.410 -6.442 -18.900 1.00 91.62 130 ALA A N 1
ATOM 1003 C CA . ALA A 1 130 ? 8.842 -7.165 -17.757 1.00 91.62 130 ALA A CA 1
ATOM 1004 C C . ALA A 1 130 ? 8.754 -6.309 -16.474 1.00 91.62 130 ALA A C 1
ATOM 1006 O O . ALA A 1 130 ? 7.753 -6.344 -15.748 1.00 91.62 130 ALA A O 1
ATOM 1007 N N . ALA A 1 131 ? 9.792 -5.515 -16.190 1.00 93.44 131 ALA A N 1
ATOM 1008 C CA . ALA A 1 131 ? 9.785 -4.592 -15.060 1.00 93.44 131 ALA A CA 1
ATOM 1009 C C . ALA A 1 131 ? 8.898 -3.356 -15.300 1.00 93.44 131 ALA A C 1
ATOM 1011 O O . ALA A 1 131 ? 8.274 -2.881 -14.351 1.00 93.44 131 ALA A O 1
ATOM 1012 N N . LEU A 1 132 ? 8.819 -2.857 -16.538 1.00 95.25 132 LEU A N 1
ATOM 1013 C CA . LEU A 1 132 ? 7.980 -1.717 -16.913 1.00 95.25 132 LEU A CA 1
ATOM 1014 C C . LEU A 1 132 ? 6.486 -2.065 -16.845 1.00 95.25 132 LEU A C 1
ATOM 1016 O O . LEU A 1 132 ? 5.741 -1.354 -16.180 1.00 95.25 132 LEU A O 1
ATOM 1020 N N . ASP A 1 133 ? 6.074 -3.201 -17.404 1.00 95.62 133 ASP A N 1
ATOM 1021 C CA . ASP A 1 133 ? 4.693 -3.700 -17.377 1.00 95.62 133 ASP A CA 1
ATOM 1022 C C . ASP A 1 133 ? 4.201 -3.880 -15.934 1.00 95.62 133 ASP A C 1
ATOM 1024 O O . ASP A 1 133 ? 3.077 -3.524 -15.575 1.00 95.62 133 ASP A O 1
ATOM 1028 N N . SER A 1 134 ? 5.084 -4.382 -15.062 1.00 96.12 134 SER A N 1
ATOM 1029 C CA . SER A 1 134 ? 4.794 -4.493 -13.630 1.00 96.12 134 SER A CA 1
ATOM 1030 C C . SER A 1 134 ? 4.517 -3.121 -13.002 1.00 96.12 134 SER A C 1
ATOM 1032 O O . SER A 1 134 ? 3.622 -2.997 -12.168 1.00 96.12 134 SER A O 1
ATOM 1034 N N . LEU A 1 135 ? 5.264 -2.079 -13.384 1.00 96.88 135 LEU A N 1
ATOM 1035 C CA . LEU A 1 135 ? 5.043 -0.714 -12.892 1.00 96.88 135 LEU A CA 1
ATOM 1036 C C . LEU A 1 135 ? 3.739 -0.122 -13.430 1.00 96.88 135 LEU A C 1
ATOM 1038 O O . LEU A 1 135 ? 3.009 0.504 -12.662 1.00 96.88 135 LEU A O 1
ATOM 1042 N N . GLU A 1 136 ? 3.427 -0.351 -14.706 1.00 96.75 136 GLU A N 1
ATOM 1043 C CA . GLU A 1 136 ? 2.183 0.107 -15.336 1.00 96.75 136 GLU A CA 1
ATOM 1044 C C . GLU A 1 136 ? 0.942 -0.493 -14.674 1.00 96.75 136 GLU A C 1
ATOM 1046 O O . GLU A 1 136 ? -0.076 0.187 -14.557 1.00 96.75 136 GLU A O 1
ATOM 1051 N N . ALA A 1 137 ? 1.038 -1.721 -14.160 1.00 96.75 137 ALA A N 1
ATOM 1052 C CA . ALA A 1 137 ? -0.019 -2.330 -13.362 1.00 96.75 137 ALA A CA 1
ATOM 1053 C C . ALA A 1 137 ? -0.047 -1.816 -11.908 1.00 96.75 137 ALA A C 1
ATOM 1055 O O . ALA A 1 137 ? -1.111 -1.489 -11.379 1.00 96.75 137 ALA A O 1
ATOM 1056 N N . LEU A 1 138 ? 1.110 -1.749 -11.236 1.00 96.50 138 LEU A N 1
ATOM 1057 C CA . LEU A 1 138 ? 1.187 -1.446 -9.801 1.00 96.50 138 LEU A CA 1
ATOM 1058 C C . LEU A 1 138 ? 0.891 0.022 -9.472 1.00 96.50 138 LEU A C 1
ATOM 1060 O O . LEU A 1 138 ? 0.227 0.299 -8.470 1.00 96.50 138 LEU A O 1
ATOM 1064 N N . VAL A 1 139 ? 1.389 0.965 -10.278 1.00 97.25 139 VAL A N 1
ATOM 1065 C CA . VAL A 1 139 ? 1.293 2.399 -9.972 1.00 97.25 139 VAL A CA 1
ATOM 1066 C C . VAL A 1 139 ? -0.163 2.880 -9.952 1.00 97.25 139 VAL A C 1
ATOM 1068 O O . VAL A 1 139 ? -0.566 3.429 -8.925 1.00 97.25 139 VAL A O 1
ATOM 1071 N N . PRO A 1 140 ? -0.996 2.643 -10.985 1.00 97.12 140 PRO A N 1
ATOM 1072 C CA . PRO A 1 140 ? -2.383 3.104 -10.971 1.00 97.12 140 PRO A CA 1
ATOM 1073 C C . PRO A 1 140 ? -3.239 2.402 -9.914 1.00 97.12 140 PRO A C 1
ATOM 1075 O O . PRO A 1 140 ? -4.145 3.019 -9.358 1.00 97.12 140 PRO A O 1
ATOM 1078 N N . LEU A 1 141 ? -2.940 1.130 -9.621 1.00 96.75 141 LEU A N 1
ATOM 1079 C CA . LEU A 1 141 ? -3.710 0.321 -8.679 1.00 96.75 141 LEU A CA 1
ATOM 1080 C C . LEU A 1 141 ? -3.514 0.766 -7.225 1.00 96.75 141 LEU A C 1
ATOM 1082 O O . LEU A 1 141 ? -4.482 0.836 -6.471 1.00 96.75 141 LEU A O 1
ATOM 1086 N N . TYR A 1 142 ? -2.274 1.058 -6.822 1.00 95.31 142 TYR A N 1
ATOM 1087 C CA . TYR A 1 142 ? -1.949 1.349 -5.421 1.00 95.31 142 TYR A CA 1
ATOM 1088 C C . TYR A 1 142 ? -1.664 2.829 -5.141 1.00 95.31 142 TYR A C 1
ATOM 1090 O O . TYR A 1 142 ? -1.880 3.285 -4.017 1.00 95.31 142 TYR A O 1
ATOM 1098 N N . PHE A 1 143 ? -1.179 3.590 -6.128 1.00 96.44 143 PHE A N 1
ATOM 1099 C CA . PHE A 1 143 ? -0.715 4.968 -5.940 1.00 96.44 143 PHE A CA 1
ATOM 1100 C C . PHE A 1 143 ? -1.117 5.870 -7.115 1.00 96.44 143 PHE A C 1
ATOM 1102 O O . PHE A 1 143 ? -0.255 6.331 -7.866 1.00 96.44 143 PHE A O 1
ATOM 1109 N N . PRO A 1 144 ? -2.409 6.212 -7.253 1.00 95.94 144 PRO A N 1
ATOM 1110 C CA . PRO A 1 144 ? -2.892 7.028 -8.368 1.00 95.94 144 PRO A CA 1
ATOM 1111 C C . PRO A 1 144 ? -2.215 8.406 -8.454 1.00 95.94 144 PRO A C 1
ATOM 1113 O O . PRO A 1 144 ? -2.036 8.943 -9.541 1.00 95.94 144 PRO A O 1
ATOM 1116 N N . ARG A 1 145 ? -1.751 8.962 -7.328 1.00 93.62 145 ARG A N 1
ATOM 1117 C CA . ARG A 1 145 ? -0.985 10.222 -7.306 1.00 93.62 145 ARG A CA 1
ATOM 1118 C C . ARG A 1 145 ? 0.377 10.123 -7.996 1.00 93.62 145 ARG A C 1
ATOM 1120 O O . ARG A 1 145 ? 0.889 11.123 -8.483 1.00 93.62 145 ARG A O 1
ATOM 1127 N N . LEU A 1 146 ? 0.970 8.930 -8.051 1.00 95.50 146 LEU A N 1
ATOM 1128 C CA . LEU A 1 146 ? 2.249 8.718 -8.726 1.00 95.50 146 LEU A CA 1
ATOM 1129 C C . LEU A 1 146 ? 2.100 8.627 -10.250 1.00 95.50 146 LEU A C 1
ATOM 1131 O O . LEU A 1 146 ? 3.117 8.707 -10.934 1.00 95.50 146 LEU A O 1
ATOM 1135 N N . ILE A 1 147 ? 0.879 8.513 -10.793 1.00 96.06 147 ILE A N 1
ATOM 1136 C CA . ILE A 1 147 ? 0.633 8.431 -12.243 1.00 96.06 147 ILE A CA 1
ATOM 1137 C C . ILE A 1 147 ? 1.229 9.643 -12.967 1.00 96.06 147 ILE A C 1
ATOM 1139 O O . ILE A 1 147 ? 1.874 9.474 -13.998 1.00 96.06 147 ILE A O 1
ATOM 1143 N N . GLU A 1 148 ? 1.088 10.849 -12.410 1.00 94.00 148 GLU A N 1
ATOM 1144 C CA . GLU A 1 148 ? 1.616 12.078 -13.019 1.00 94.00 148 GLU A CA 1
ATOM 1145 C C . GLU A 1 148 ? 3.144 12.049 -13.165 1.00 94.00 148 GLU A C 1
ATOM 1147 O O . GLU A 1 148 ? 3.687 12.508 -14.165 1.00 94.00 148 GLU A O 1
ATOM 1152 N N . SER A 1 149 ? 3.843 11.468 -12.184 1.00 94.38 149 SER A N 1
ATOM 1153 C CA . SER A 1 149 ? 5.306 11.320 -12.219 1.00 94.38 149 SER A CA 1
ATOM 1154 C C . SER A 1 149 ? 5.754 10.095 -13.023 1.00 94.38 149 SER A C 1
ATOM 1156 O O . SER A 1 149 ? 6.844 10.085 -13.589 1.00 94.38 149 SER A O 1
ATOM 1158 N N . PHE A 1 150 ? 4.930 9.048 -13.072 1.00 96.44 150 PHE A N 1
ATOM 1159 C CA . PHE A 1 150 ? 5.232 7.800 -13.766 1.00 96.44 150 PHE A CA 1
ATOM 1160 C C . PHE A 1 150 ? 4.989 7.885 -15.276 1.00 96.44 150 PHE A C 1
ATOM 1162 O O . PHE A 1 150 ? 5.762 7.313 -16.041 1.00 96.44 150 PHE A O 1
ATOM 1169 N N . GLY A 1 151 ? 3.971 8.627 -15.716 1.00 94.88 151 GLY A N 1
ATOM 1170 C CA . GLY A 1 151 ? 3.612 8.768 -17.130 1.00 94.88 151 GLY A CA 1
ATOM 1171 C C . GLY A 1 151 ? 4.790 9.181 -18.021 1.00 94.88 151 GLY A C 1
ATOM 1172 O O . GLY A 1 151 ? 5.100 8.456 -18.968 1.00 94.88 151 GLY A O 1
ATOM 1173 N N . PRO A 1 152 ? 5.515 10.273 -17.704 1.00 94.88 152 PRO A N 1
ATOM 1174 C CA . PRO A 1 152 ? 6.703 10.666 -18.458 1.00 94.88 152 PRO A CA 1
ATOM 1175 C C . PRO A 1 152 ? 7.773 9.569 -18.497 1.00 94.88 152 PRO A C 1
ATOM 1177 O O . PRO A 1 152 ? 8.376 9.340 -19.540 1.00 94.88 152 PRO A O 1
ATOM 1180 N N . TYR A 1 153 ? 7.987 8.852 -17.391 1.00 95.38 153 TYR A N 1
ATOM 1181 C CA . TYR A 1 153 ? 8.949 7.753 -17.348 1.00 95.38 153 TYR A CA 1
ATOM 1182 C C . TYR A 1 153 ? 8.540 6.583 -18.260 1.00 95.38 153 TYR A C 1
ATOM 1184 O O . TYR A 1 153 ? 9.372 6.125 -19.040 1.00 95.38 153 TYR A O 1
ATOM 1192 N N . SER A 1 154 ? 7.281 6.126 -18.206 1.00 96.00 154 SER A N 1
ATOM 1193 C CA . SER A 1 154 ? 6.783 5.018 -19.047 1.00 96.00 154 SER A CA 1
ATOM 1194 C C . SER A 1 154 ? 6.845 5.361 -20.538 1.00 96.00 154 SER A C 1
ATOM 1196 O O . SER A 1 154 ? 7.347 4.561 -21.332 1.00 96.00 154 SER A O 1
ATOM 1198 N N . ILE A 1 155 ? 6.440 6.579 -20.916 1.00 94.62 155 ILE A N 1
ATOM 1199 C CA . ILE A 1 155 ? 6.511 7.046 -22.308 1.00 94.62 155 ILE A CA 1
ATOM 1200 C C . ILE A 1 155 ? 7.960 7.016 -22.802 1.00 94.62 155 ILE A C 1
ATOM 1202 O O . ILE A 1 155 ? 8.240 6.470 -23.868 1.00 94.62 155 ILE A O 1
ATOM 1206 N N . GLN A 1 156 ? 8.898 7.553 -22.018 1.00 93.75 156 GLN A N 1
ATOM 1207 C CA . GLN A 1 156 ? 10.296 7.614 -22.441 1.00 93.75 156 GLN A CA 1
ATOM 1208 C C . GLN A 1 156 ? 10.976 6.248 -22.448 1.00 93.75 156 GLN A C 1
ATOM 1210 O O . GLN A 1 156 ? 11.746 5.945 -23.359 1.00 93.75 156 GLN A O 1
ATOM 1215 N N . ALA A 1 157 ? 10.650 5.384 -21.487 1.00 94.25 157 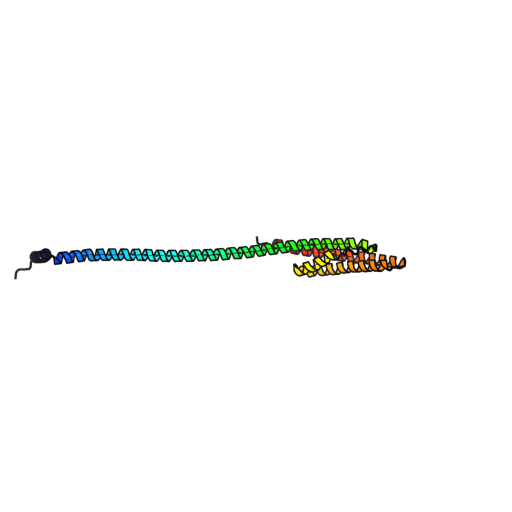ALA A N 1
ATOM 1216 C CA . ALA A 1 157 ? 11.104 4.000 -21.489 1.00 94.25 157 ALA A CA 1
ATOM 1217 C C . ALA A 1 157 ? 10.639 3.283 -22.766 1.00 94.25 157 ALA A C 1
ATOM 1219 O O . ALA A 1 157 ? 11.453 2.696 -23.479 1.00 94.25 157 ALA A O 1
ATOM 1220 N N . SER A 1 158 ? 9.355 3.415 -23.103 1.00 93.75 158 SER A N 1
ATOM 1221 C CA . SER A 1 158 ? 8.760 2.834 -24.307 1.00 93.75 158 SER A CA 1
ATOM 1222 C C . SER A 1 158 ? 9.403 3.363 -25.589 1.00 93.75 158 SER A C 1
ATOM 1224 O O . SER A 1 158 ? 9.705 2.576 -26.487 1.00 93.75 158 SER A O 1
ATOM 1226 N N . ASN A 1 159 ? 9.684 4.667 -25.665 1.00 92.00 159 ASN A N 1
ATOM 1227 C CA . ASN A 1 159 ? 10.367 5.278 -26.807 1.00 92.00 159 ASN A CA 1
ATOM 1228 C C . ASN A 1 159 ? 11.773 4.701 -27.007 1.00 92.00 159 ASN A C 1
ATOM 1230 O O . ASN A 1 159 ? 12.106 4.276 -28.115 1.00 92.00 159 ASN A O 1
ATOM 1234 N N . VAL A 1 160 ? 12.583 4.634 -25.944 1.00 91.50 160 VAL A N 1
ATOM 1235 C CA . VAL A 1 160 ? 13.943 4.070 -26.005 1.00 91.50 160 VAL A CA 1
ATOM 1236 C C . VAL A 1 160 ? 13.906 2.607 -26.442 1.00 91.50 160 VAL A C 1
ATOM 1238 O O . VAL A 1 160 ? 14.691 2.198 -27.302 1.00 91.50 160 VAL A O 1
ATOM 1241 N N . ILE A 1 161 ? 12.975 1.821 -25.898 1.00 92.81 161 ILE A N 1
ATOM 1242 C CA . ILE A 1 161 ? 12.829 0.411 -26.262 1.00 92.81 161 ILE A CA 1
ATOM 1243 C C . ILE A 1 161 ? 12.416 0.269 -27.736 1.00 92.81 161 ILE A C 1
ATOM 1245 O O . ILE A 1 161 ? 13.035 -0.498 -28.478 1.00 92.81 161 ILE A O 1
ATOM 1249 N N . ALA A 1 162 ? 11.435 1.050 -28.196 1.00 92.12 162 ALA A N 1
ATOM 1250 C CA . ALA A 1 162 ? 10.978 1.042 -29.584 1.00 92.12 162 ALA A CA 1
ATOM 1251 C C . ALA A 1 162 ? 12.092 1.434 -30.568 1.00 92.12 162 ALA A C 1
ATOM 1253 O O . ALA A 1 162 ? 12.240 0.802 -31.616 1.00 92.12 162 ALA A O 1
ATOM 1254 N N . ILE A 1 163 ? 12.911 2.438 -30.231 1.00 90.94 163 ILE A N 1
ATOM 1255 C CA . ILE A 1 163 ? 14.102 2.796 -31.016 1.00 90.94 163 ILE A CA 1
ATOM 1256 C C . ILE A 1 163 ? 15.076 1.614 -31.061 1.00 90.94 163 ILE A C 1
ATOM 1258 O O . ILE A 1 163 ? 15.546 1.260 -32.140 1.00 90.94 163 ILE A O 1
ATOM 1262 N N . GLY A 1 164 ? 15.323 0.957 -29.924 1.00 91.69 164 GLY A N 1
ATOM 1263 C CA . GLY A 1 164 ? 16.128 -0.263 -29.842 1.00 91.69 164 GLY A CA 1
ATOM 1264 C C . GLY A 1 164 ? 15.701 -1.336 -30.839 1.00 91.69 164 GLY A C 1
ATOM 1265 O O . GLY A 1 164 ? 16.524 -1.828 -31.611 1.00 91.69 164 GLY A O 1
ATOM 1266 N N . TYR A 1 165 ? 14.406 -1.644 -30.887 1.00 92.06 165 TYR A N 1
ATOM 1267 C CA . TYR A 1 165 ? 13.867 -2.611 -31.844 1.00 92.06 165 TYR A CA 1
ATOM 1268 C C . TYR A 1 165 ? 13.996 -2.160 -33.299 1.00 92.06 165 TYR A C 1
ATOM 1270 O O . TYR A 1 165 ? 14.336 -2.981 -34.150 1.00 92.06 165 TYR A O 1
ATOM 1278 N N . ARG A 1 166 ? 13.789 -0.869 -33.598 1.00 91.00 166 ARG A N 1
ATOM 1279 C CA . ARG A 1 166 ? 14.014 -0.326 -34.951 1.00 91.00 166 ARG A CA 1
ATOM 1280 C C . ARG A 1 166 ? 15.471 -0.444 -35.391 1.00 91.00 166 ARG A C 1
ATOM 1282 O O . ARG A 1 166 ? 15.730 -0.734 -36.554 1.00 91.00 166 ARG A O 1
ATOM 1289 N N . MET A 1 167 ? 16.424 -0.248 -34.480 1.00 90.81 167 MET A N 1
ATOM 1290 C CA . MET A 1 167 ? 17.845 -0.433 -34.786 1.00 90.81 167 MET A CA 1
ATOM 1291 C C . MET A 1 167 ? 18.167 -1.894 -35.074 1.00 90.81 167 MET A C 1
ATOM 1293 O O . MET A 1 167 ? 18.855 -2.191 -36.045 1.00 90.81 167 MET A O 1
ATOM 1297 N N . ILE A 1 168 ? 17.655 -2.801 -34.244 1.00 92.12 168 ILE A N 1
ATOM 1298 C CA . ILE A 1 168 ? 17.836 -4.241 -34.418 1.00 92.12 168 ILE A CA 1
ATOM 1299 C C . ILE A 1 168 ? 17.304 -4.685 -35.786 1.00 92.12 168 ILE A C 1
ATOM 1301 O O . ILE A 1 168 ? 18.031 -5.310 -36.560 1.00 92.12 168 ILE A O 1
ATOM 1305 N N . SER A 1 169 ? 16.060 -4.322 -36.108 1.00 91.62 169 SER A N 1
ATOM 1306 C CA . SER A 1 169 ? 15.444 -4.699 -37.379 1.00 91.62 169 SER A CA 1
ATOM 1307 C C . SER A 1 169 ? 16.156 -4.045 -38.562 1.00 91.62 169 SER A C 1
ATOM 1309 O O . SER A 1 169 ? 16.505 -4.739 -39.515 1.00 91.62 169 SER A O 1
ATOM 1311 N N . GLY A 1 170 ? 16.480 -2.752 -38.476 1.00 92.25 170 GLY A N 1
ATOM 1312 C CA . GLY A 1 170 ? 17.224 -2.038 -39.512 1.00 92.25 170 GLY A CA 1
ATOM 1313 C C . GLY A 1 170 ? 18.581 -2.676 -39.810 1.00 92.25 170 GLY A C 1
ATOM 1314 O O . GLY A 1 170 ? 18.927 -2.877 -40.971 1.00 92.25 170 GLY A O 1
ATOM 1315 N N . LYS A 1 171 ? 19.326 -3.079 -38.776 1.00 91.88 171 LYS A N 1
ATOM 1316 C CA . LYS A 1 171 ? 20.631 -3.739 -38.935 1.00 91.88 171 LYS A CA 1
ATOM 1317 C C . LYS A 1 171 ? 20.541 -5.133 -39.536 1.00 91.88 171 LYS A C 1
ATOM 1319 O O . LYS A 1 171 ? 21.447 -5.521 -40.262 1.00 91.88 171 LYS A O 1
ATOM 1324 N N . SER A 1 172 ? 19.469 -5.870 -39.252 1.00 90.38 172 SER A N 1
ATOM 1325 C CA . SER A 1 172 ? 19.249 -7.190 -39.855 1.00 90.38 172 SER A CA 1
ATOM 1326 C C . SER A 1 172 ? 18.953 -7.122 -41.359 1.00 90.38 172 SER A C 1
ATOM 1328 O O . SER A 1 172 ? 19.183 -8.096 -42.070 1.00 90.38 172 SER A O 1
ATOM 1330 N N . VAL A 1 173 ? 18.462 -5.972 -41.839 1.00 93.44 173 VAL A N 1
ATOM 1331 C CA . VAL A 1 173 ? 18.075 -5.745 -43.241 1.00 93.44 173 VAL A CA 1
ATOM 1332 C C . VAL A 1 173 ? 19.140 -4.967 -44.024 1.00 93.44 173 VAL A C 1
ATOM 1334 O O . VAL A 1 173 ? 19.190 -5.078 -45.246 1.00 93.44 173 VAL A O 1
ATOM 1337 N N . ALA A 1 174 ? 19.995 -4.192 -43.351 1.00 92.19 174 ALA A N 1
ATOM 1338 C CA . ALA A 1 174 ? 21.028 -3.386 -43.996 1.00 92.19 174 ALA A CA 1
ATOM 1339 C C . ALA A 1 174 ? 21.980 -4.259 -44.830 1.00 92.19 174 ALA A C 1
ATOM 1341 O O . ALA A 1 174 ? 22.621 -5.179 -44.322 1.00 92.19 174 ALA A O 1
ATOM 1342 N N . THR A 1 175 ? 22.090 -3.939 -46.119 1.00 93.50 175 THR A N 1
ATOM 1343 C CA . THR A 1 175 ? 22.946 -4.674 -47.065 1.00 93.50 175 THR A CA 1
ATOM 1344 C C . THR A 1 175 ? 24.244 -3.930 -47.355 1.00 93.50 175 THR A C 1
ATOM 1346 O O . THR A 1 175 ? 25.232 -4.537 -47.771 1.00 93.50 175 THR A O 1
ATOM 1349 N N . THR A 1 176 ? 24.264 -2.617 -47.105 1.00 95.94 176 THR A N 1
ATOM 1350 C CA . THR A 1 176 ? 25.408 -1.748 -47.382 1.00 95.94 176 THR A CA 1
ATOM 1351 C C . THR A 1 176 ? 26.033 -1.194 -46.102 1.00 95.94 176 THR A C 1
ATOM 1353 O O . THR A 1 176 ? 25.385 -1.020 -45.069 1.00 95.94 176 THR A O 1
ATOM 1356 N N . ARG A 1 177 ? 27.328 -0.867 -46.178 1.00 94.12 177 ARG A N 1
ATOM 1357 C CA . ARG A 1 177 ? 28.052 -0.220 -45.073 1.00 94.12 177 ARG A CA 1
ATOM 1358 C C . ARG A 1 177 ? 27.491 1.167 -44.746 1.00 94.12 177 ARG A C 1
ATOM 1360 O O . ARG A 1 177 ? 27.422 1.531 -43.580 1.00 94.12 177 ARG A O 1
ATOM 1367 N N . GLU A 1 178 ? 27.058 1.906 -45.763 1.00 95.25 178 GLU A N 1
ATOM 1368 C CA . GLU A 1 178 ? 26.493 3.249 -45.606 1.00 95.25 178 GLU A CA 1
ATOM 1369 C C . GLU A 1 178 ? 25.171 3.232 -44.820 1.00 95.25 178 GLU A C 1
ATOM 1371 O O . GLU A 1 178 ? 24.976 4.052 -43.922 1.00 95.25 178 GLU A O 1
ATOM 1376 N N . GLU A 1 179 ? 24.293 2.254 -45.078 1.00 92.62 179 GLU A N 1
ATOM 1377 C CA . GLU A 1 179 ? 23.067 2.042 -44.292 1.00 92.62 179 GLU A CA 1
ATOM 1378 C C . GLU A 1 179 ? 23.381 1.741 -42.822 1.00 92.62 179 GLU A C 1
ATOM 1380 O O . GLU A 1 179 ? 22.749 2.300 -41.922 1.00 92.62 179 GLU A O 1
ATOM 1385 N N . LEU A 1 180 ? 24.384 0.896 -42.568 1.00 90.75 180 LEU A N 1
ATOM 1386 C CA . LEU A 1 180 ? 24.803 0.550 -41.212 1.00 90.75 180 LEU A CA 1
ATOM 1387 C C . LEU A 1 180 ? 25.379 1.762 -40.462 1.00 90.75 180 LEU A C 1
ATOM 1389 O O . LEU A 1 180 ? 25.035 1.985 -39.299 1.00 90.75 180 LEU A O 1
ATOM 1393 N N . ASP A 1 181 ? 26.218 2.562 -41.123 1.00 93.12 181 ASP A N 1
ATOM 1394 C CA . ASP A 1 181 ? 26.803 3.779 -40.555 1.00 93.12 181 ASP A CA 1
ATOM 1395 C C . ASP A 1 181 ? 25.723 4.834 -40.262 1.00 93.12 181 ASP A C 1
ATOM 1397 O O . ASP A 1 181 ? 25.733 5.461 -39.197 1.00 93.12 181 ASP A O 1
ATOM 1401 N N . ARG A 1 182 ? 24.722 4.967 -41.143 1.00 93.50 182 ARG A N 1
ATOM 1402 C CA . ARG A 1 182 ? 23.553 5.827 -40.916 1.00 93.50 182 ARG A CA 1
ATOM 1403 C C . ARG A 1 182 ? 22.757 5.391 -39.684 1.00 93.50 182 ARG A C 1
ATOM 1405 O O . ARG A 1 182 ? 22.453 6.237 -38.842 1.00 93.50 182 ARG A O 1
ATOM 1412 N N . LEU A 1 183 ? 22.466 4.096 -39.550 1.00 91.69 183 LEU A N 1
ATOM 1413 C CA . LEU A 1 183 ? 21.751 3.545 -38.392 1.00 91.69 183 LEU A CA 1
ATOM 1414 C C . LEU A 1 183 ? 22.536 3.740 -37.086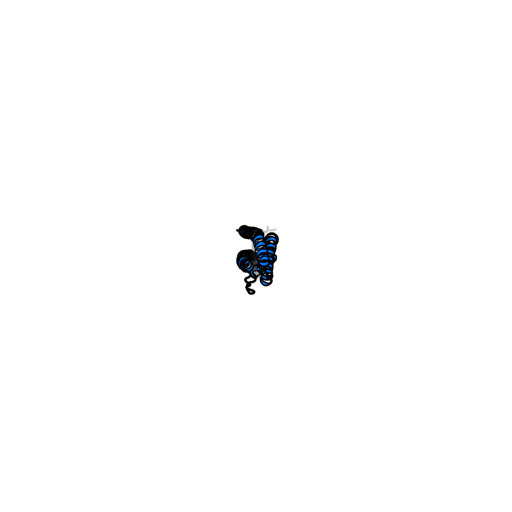 1.00 91.69 183 LEU A C 1
ATOM 1416 O O . LEU A 1 183 ? 21.954 4.100 -36.068 1.00 91.69 183 LEU A O 1
ATOM 1420 N N . ASN A 1 184 ? 23.860 3.558 -37.107 1.00 89.56 184 ASN A N 1
ATOM 1421 C CA . ASN A 1 184 ? 24.721 3.798 -35.942 1.00 89.56 184 ASN A CA 1
ATOM 1422 C C . ASN A 1 184 ? 24.736 5.272 -35.514 1.00 89.56 184 ASN A C 1
ATOM 1424 O O . ASN A 1 184 ? 24.745 5.580 -34.323 1.00 89.56 184 ASN A O 1
ATOM 1428 N N . MET A 1 185 ? 24.732 6.195 -36.474 1.00 92.19 185 MET A N 1
ATOM 1429 C CA . MET A 1 185 ? 24.692 7.628 -36.190 1.00 92.19 185 MET A CA 1
ATOM 1430 C C . MET A 1 185 ? 23.326 8.073 -35.642 1.00 92.19 185 MET A C 1
ATOM 1432 O O . MET A 1 185 ? 23.265 8.959 -34.788 1.00 92.19 185 MET A O 1
ATOM 1436 N N . GLU A 1 186 ? 22.231 7.480 -36.120 1.00 89.38 186 GLU A N 1
ATOM 1437 C CA . GLU A 1 186 ? 20.890 7.697 -35.563 1.00 89.38 186 GLU A CA 1
ATOM 1438 C C . GLU A 1 186 ? 20.792 7.146 -34.135 1.00 89.38 186 GLU A C 1
ATOM 1440 O O . GLU A 1 186 ? 20.353 7.856 -33.231 1.00 89.38 186 GLU A O 1
ATOM 1445 N N . ALA A 1 187 ? 21.322 5.941 -33.904 1.00 87.06 187 ALA A N 1
ATOM 1446 C CA . ALA A 1 187 ? 21.449 5.343 -32.579 1.00 87.06 187 ALA A CA 1
ATOM 1447 C C . ALA A 1 187 ? 22.171 6.272 -31.595 1.00 87.06 187 ALA A C 1
ATOM 1449 O O . ALA A 1 187 ? 21.669 6.549 -30.507 1.00 87.06 187 ALA A O 1
ATOM 1450 N N . ALA A 1 188 ? 23.344 6.780 -31.979 1.00 88.00 188 ALA A N 1
ATOM 1451 C CA . ALA A 1 188 ? 24.142 7.656 -31.129 1.00 88.00 188 ALA A CA 1
ATOM 1452 C C . ALA A 1 188 ? 23.371 8.925 -30.731 1.00 88.00 188 ALA A C 1
ATOM 1454 O O . ALA A 1 188 ? 23.356 9.284 -29.555 1.00 88.00 188 ALA A O 1
ATOM 1455 N N . ARG A 1 189 ? 22.660 9.545 -31.684 1.00 89.19 189 ARG A N 1
ATOM 1456 C CA . ARG A 1 189 ? 21.819 10.724 -31.424 1.00 89.19 189 ARG A CA 1
ATOM 1457 C C . ARG A 1 189 ? 20.665 10.424 -30.471 1.00 89.19 189 ARG A C 1
ATOM 1459 O O . ARG A 1 189 ? 20.425 11.193 -29.545 1.00 89.19 189 ARG A O 1
ATOM 1466 N N . CYS A 1 190 ? 19.972 9.304 -30.667 1.00 82.69 190 CYS A N 1
ATOM 1467 C CA . CYS A 1 190 ? 18.906 8.888 -29.760 1.00 82.69 190 CYS A CA 1
ATOM 1468 C C . CYS A 1 190 ? 19.435 8.619 -28.349 1.00 82.69 190 CYS A C 1
ATOM 1470 O O . CYS A 1 190 ? 18.787 8.996 -27.377 1.00 82.69 190 CYS A O 1
ATOM 1472 N N . LEU A 1 191 ? 20.619 8.012 -28.217 1.00 82.25 191 LEU A N 1
ATOM 1473 C CA . LEU A 1 191 ? 21.224 7.781 -26.908 1.00 82.25 191 LEU A CA 1
ATOM 1474 C C . LEU A 1 191 ? 21.557 9.096 -26.195 1.00 82.25 191 LEU A C 1
ATOM 1476 O O . LEU A 1 191 ? 21.296 9.230 -25.003 1.00 82.25 191 LEU A O 1
ATOM 1480 N N . GLU A 1 192 ? 22.117 10.058 -26.919 1.00 87.94 192 GLU A N 1
ATOM 1481 C CA . GLU A 1 192 ? 22.501 11.351 -26.359 1.00 87.94 192 GLU A CA 1
ATOM 1482 C C . GLU A 1 192 ? 21.292 12.153 -25.856 1.00 87.94 192 GLU A C 1
ATOM 1484 O O . GLU A 1 192 ? 21.396 12.846 -24.845 1.00 87.94 192 GLU A O 1
ATOM 1489 N N . PHE A 1 193 ? 20.134 12.018 -26.509 1.00 89.56 193 PHE A N 1
ATOM 1490 C CA . PHE A 1 193 ? 18.937 12.786 -26.172 1.00 89.56 193 PHE A CA 1
ATOM 1491 C C . PHE A 1 193 ? 17.988 12.068 -25.199 1.00 89.56 193 PHE A C 1
ATOM 1493 O O . PHE A 1 193 ? 17.586 12.642 -24.189 1.00 89.56 193 PHE A O 1
ATOM 1500 N N . GLU A 1 194 ? 17.645 10.804 -25.459 1.00 86.88 194 GLU A N 1
ATOM 1501 C CA . GLU A 1 194 ? 16.548 10.122 -24.755 1.00 86.88 194 GLU A CA 1
ATOM 1502 C C . GLU A 1 194 ? 16.964 9.568 -23.383 1.00 86.88 194 GLU A C 1
ATOM 1504 O O . GLU A 1 194 ? 16.182 9.585 -22.430 1.00 86.88 194 GLU A O 1
ATOM 1509 N N . PHE A 1 195 ? 18.211 9.106 -23.226 1.00 85.75 195 PHE A N 1
ATOM 1510 C CA . PHE A 1 195 ? 18.671 8.546 -21.947 1.00 85.75 195 PHE A CA 1
ATOM 1511 C C . PHE A 1 195 ? 18.723 9.568 -20.805 1.00 85.75 195 PHE A C 1
ATOM 1513 O O . PHE A 1 195 ? 18.294 9.220 -19.700 1.00 85.75 195 PHE A O 1
ATOM 1520 N N . PRO A 1 196 ? 19.215 10.806 -21.005 1.00 90.44 196 PRO A N 1
ATOM 1521 C CA . PRO A 1 196 ? 19.151 11.840 -19.974 1.00 90.44 196 PRO A CA 1
ATOM 1522 C C . PRO A 1 196 ? 17.719 12.185 -19.554 1.00 90.44 196 PRO A C 1
ATOM 1524 O O . PRO A 1 196 ? 17.465 12.390 -18.364 1.00 90.44 196 PRO A O 1
ATOM 1527 N N . ILE A 1 197 ? 16.774 12.193 -20.501 1.00 89.38 197 ILE A N 1
ATOM 1528 C CA . ILE A 1 197 ? 15.356 12.445 -20.215 1.00 89.38 197 ILE A CA 1
ATOM 1529 C C . ILE A 1 197 ? 14.783 11.287 -19.394 1.00 89.38 197 ILE A C 1
ATOM 1531 O O . ILE A 1 197 ? 14.175 11.518 -18.349 1.00 89.38 197 ILE A O 1
ATOM 1535 N N . LEU A 1 198 ? 15.050 10.040 -19.795 1.00 89.06 198 LEU A N 1
ATOM 1536 C CA . LEU A 1 198 ? 14.648 8.852 -19.043 1.00 89.06 198 LEU A CA 1
ATOM 1537 C C . LEU A 1 198 ? 15.247 8.835 -17.627 1.00 89.06 198 LEU A C 1
ATOM 1539 O O . LEU A 1 198 ? 14.565 8.474 -16.669 1.00 89.06 198 LEU A O 1
ATOM 1543 N N . ALA A 1 199 ? 16.517 9.220 -17.477 1.00 89.50 199 ALA A N 1
ATOM 1544 C CA . ALA A 1 199 ? 17.191 9.291 -16.184 1.00 89.50 199 ALA A CA 1
ATOM 1545 C C . ALA A 1 199 ? 16.590 10.380 -15.284 1.00 89.50 199 ALA A C 1
ATOM 1547 O O . ALA A 1 199 ? 16.383 10.135 -14.095 1.00 89.50 199 ALA A O 1
ATOM 1548 N N . THR A 1 200 ? 16.263 11.543 -15.852 1.00 92.25 200 THR A N 1
ATOM 1549 C CA . THR A 1 200 ? 15.566 12.628 -15.147 1.00 92.25 200 THR A CA 1
ATOM 1550 C C . THR A 1 200 ? 14.180 12.174 -14.696 1.00 92.25 200 THR A C 1
ATOM 1552 O O . THR A 1 200 ? 13.878 12.235 -13.509 1.00 92.25 200 THR A O 1
ATOM 1555 N N . ALA A 1 201 ? 13.383 11.586 -15.592 1.00 88.81 201 ALA A N 1
ATOM 1556 C CA . ALA A 1 201 ? 12.058 11.064 -15.257 1.00 88.81 201 ALA A CA 1
ATOM 1557 C C . ALA A 1 201 ? 12.116 9.963 -14.178 1.00 88.81 201 ALA A C 1
ATOM 1559 O O . ALA A 1 201 ? 11.306 9.944 -13.251 1.00 88.81 201 ALA A O 1
ATOM 1560 N N . ALA A 1 202 ? 13.111 9.070 -14.242 1.00 91.12 202 ALA A N 1
ATOM 1561 C CA . ALA A 1 202 ? 13.334 8.057 -13.210 1.00 91.12 202 ALA A CA 1
ATOM 1562 C C . ALA A 1 202 ? 13.716 8.683 -11.859 1.00 91.12 202 ALA A C 1
ATOM 1564 O O . ALA A 1 202 ? 13.285 8.209 -10.805 1.00 91.12 202 ALA A O 1
ATOM 1565 N N . HIS A 1 203 ? 14.528 9.742 -11.875 1.00 94.12 203 HIS A N 1
ATOM 1566 C CA . HIS A 1 203 ? 14.905 10.485 -10.679 1.00 94.12 203 HIS A CA 1
ATOM 1567 C C . HIS A 1 203 ? 13.698 11.183 -10.043 1.00 94.12 203 HIS A C 1
ATOM 1569 O O . HIS A 1 203 ? 13.486 11.054 -8.835 1.00 94.12 203 HIS A O 1
ATOM 1575 N N . ASP A 1 204 ? 12.877 11.852 -10.848 1.00 90.88 204 ASP A N 1
ATOM 1576 C CA . ASP A 1 204 ? 11.672 12.547 -10.397 1.00 90.88 204 ASP A CA 1
ATOM 1577 C C . ASP A 1 204 ? 10.662 11.574 -9.791 1.00 90.88 204 ASP A C 1
ATOM 1579 O O . ASP A 1 204 ? 10.173 11.796 -8.679 1.00 90.88 204 ASP A O 1
ATOM 1583 N N . LEU A 1 205 ? 10.436 10.435 -10.450 1.00 90.62 205 LEU A N 1
ATOM 1584 C CA . LEU A 1 205 ? 9.592 9.371 -9.920 1.00 90.62 205 LEU A CA 1
ATOM 1585 C C . LEU A 1 205 ? 10.150 8.804 -8.609 1.00 90.62 205 LEU A C 1
ATOM 1587 O O . LEU A 1 205 ? 9.408 8.624 -7.644 1.00 90.62 205 LEU A O 1
ATOM 1591 N N . LYS A 1 206 ? 11.465 8.584 -8.515 1.00 93.88 206 LYS A N 1
ATOM 1592 C CA . LYS A 1 206 ? 12.107 8.134 -7.271 1.00 93.88 206 LYS A CA 1
ATOM 1593 C C . LYS A 1 206 ? 11.940 9.149 -6.137 1.00 93.88 206 LYS A C 1
ATOM 1595 O O . LYS A 1 206 ? 11.725 8.759 -4.989 1.00 93.88 206 LYS A O 1
ATOM 1600 N N . ASN A 1 207 ? 12.012 10.443 -6.438 1.00 93.25 207 ASN A N 1
ATOM 1601 C CA . ASN A 1 207 ? 11.765 11.500 -5.461 1.00 93.25 207 ASN A CA 1
ATOM 1602 C C . ASN A 1 207 ? 10.287 11.568 -5.056 1.00 93.25 207 ASN A C 1
ATOM 1604 O O . ASN A 1 207 ? 9.994 11.776 -3.880 1.00 93.25 207 ASN A O 1
ATOM 1608 N N . ALA A 1 208 ? 9.354 11.359 -5.988 1.00 91.44 208 ALA A N 1
ATOM 1609 C CA . ALA A 1 208 ? 7.929 11.245 -5.686 1.00 91.44 208 ALA A CA 1
ATOM 1610 C C . ALA A 1 208 ? 7.645 10.053 -4.755 1.00 91.44 208 ALA A C 1
ATOM 1612 O O . ALA A 1 208 ? 7.020 10.236 -3.714 1.00 91.44 208 ALA A O 1
ATOM 1613 N N . ILE A 1 209 ? 8.216 8.877 -5.045 1.00 91.50 209 ILE A N 1
ATOM 1614 C CA . ILE A 1 209 ? 8.135 7.687 -4.181 1.00 91.50 209 ILE A CA 1
ATOM 1615 C C . ILE A 1 209 ? 8.707 7.983 -2.789 1.00 91.50 209 ILE A C 1
ATOM 1617 O O . ILE A 1 209 ? 8.097 7.632 -1.781 1.00 91.50 209 ILE A O 1
ATOM 1621 N N . ARG A 1 210 ? 9.858 8.666 -2.703 1.00 93.50 210 ARG A N 1
ATOM 1622 C CA . ARG A 1 210 ? 10.450 9.052 -1.413 1.00 93.50 210 ARG A CA 1
ATOM 1623 C C . ARG A 1 210 ? 9.538 9.990 -0.621 1.00 93.50 210 ARG A C 1
ATOM 1625 O O . ARG A 1 210 ? 9.389 9.783 0.577 1.00 93.50 210 ARG A O 1
ATOM 1632 N N . ARG A 1 211 ? 8.924 10.985 -1.270 1.00 92.44 211 ARG A N 1
ATOM 1633 C CA . ARG A 1 211 ? 7.981 11.910 -0.619 1.00 92.44 211 ARG A CA 1
ATOM 1634 C C . ARG A 1 211 ? 6.756 11.179 -0.078 1.00 92.44 211 ARG A C 1
ATOM 1636 O O . ARG A 1 211 ? 6.411 11.390 1.079 1.00 92.44 211 ARG A O 1
ATOM 1643 N N . GLU A 1 212 ? 6.166 10.282 -0.866 1.00 91.00 212 GLU A N 1
ATOM 1644 C CA . GLU A 1 212 ? 5.056 9.432 -0.415 1.00 91.00 212 GLU A CA 1
ATOM 1645 C C . GLU A 1 212 ? 5.474 8.553 0.775 1.00 91.00 212 GLU A C 1
ATOM 1647 O O . GLU A 1 212 ? 4.788 8.528 1.793 1.00 91.00 212 GLU A O 1
ATOM 1652 N N . MET A 1 213 ? 6.650 7.915 0.723 1.00 91.00 213 MET A N 1
ATOM 1653 C CA . MET A 1 213 ? 7.166 7.136 1.859 1.00 91.00 213 MET A CA 1
ATOM 1654 C C . MET A 1 213 ? 7.366 7.979 3.123 1.00 91.00 213 MET A C 1
ATOM 1656 O O . MET A 1 213 ? 7.075 7.503 4.219 1.00 91.00 213 MET A O 1
ATOM 1660 N N . SER A 1 214 ? 7.869 9.210 2.992 1.00 90.94 214 SER A N 1
ATOM 1661 C CA . SER A 1 214 ? 8.039 10.126 4.123 1.00 90.94 214 SER A CA 1
ATOM 1662 C C . SER A 1 214 ? 6.698 10.591 4.696 1.00 90.94 214 SER A C 1
ATOM 1664 O O . SER A 1 214 ? 6.566 10.645 5.915 1.00 90.94 214 SER A O 1
ATOM 1666 N N . GLY A 1 215 ? 5.696 10.849 3.848 1.00 89.00 215 GLY A N 1
ATOM 1667 C CA . GLY A 1 215 ? 4.336 11.190 4.285 1.00 89.00 215 GLY A CA 1
ATOM 1668 C C . GLY A 1 215 ? 3.692 10.088 5.132 1.00 89.00 215 GLY A C 1
ATOM 1669 O O . GLY A 1 215 ? 3.087 10.368 6.164 1.00 89.00 215 GLY A O 1
ATOM 1670 N N . LEU A 1 216 ? 3.929 8.819 4.783 1.00 84.06 216 LEU A N 1
ATOM 1671 C CA . LEU A 1 216 ? 3.443 7.679 5.572 1.00 84.06 216 LEU A CA 1
ATOM 1672 C C . LEU A 1 216 ? 4.066 7.589 6.972 1.00 84.06 216 LEU A C 1
ATOM 1674 O O . LEU A 1 216 ? 3.462 7.013 7.871 1.00 84.06 216 LEU A O 1
ATOM 1678 N N . VAL A 1 217 ? 5.278 8.119 7.176 1.00 78.75 217 VAL A N 1
ATOM 1679 C CA . VAL A 1 217 ? 5.911 8.145 8.508 1.00 78.75 217 VAL A CA 1
ATOM 1680 C C . VAL A 1 217 ? 5.232 9.179 9.400 1.00 78.75 217 VAL A C 1
ATOM 1682 O O . VAL A 1 217 ? 5.048 8.929 10.587 1.00 78.75 217 VAL A O 1
ATOM 1685 N N . THR A 1 218 ? 4.835 10.319 8.834 1.00 79.44 218 THR A N 1
ATOM 1686 C CA . THR A 1 218 ? 4.183 11.401 9.582 1.00 79.44 218 THR A CA 1
ATOM 1687 C C . THR A 1 218 ? 2.714 11.128 9.902 1.00 79.44 218 THR A C 1
ATOM 1689 O O . THR A 1 218 ? 2.199 11.691 10.859 1.00 79.44 218 THR A O 1
ATOM 1692 N N . GLU A 1 219 ? 2.046 10.263 9.134 1.00 72.88 219 GLU A N 1
ATOM 1693 C CA . GLU A 1 219 ? 0.642 9.876 9.352 1.00 72.88 219 GLU A CA 1
ATOM 1694 C C . GLU A 1 219 ? 0.463 8.764 10.402 1.00 72.88 219 GLU A C 1
ATOM 1696 O O . GLU A 1 219 ? -0.669 8.406 10.724 1.00 72.88 219 GLU A O 1
ATOM 1701 N N . SER A 1 220 ? 1.548 8.207 10.955 1.00 60.25 220 SER A N 1
ATOM 1702 C CA . SER A 1 220 ? 1.435 7.203 12.017 1.00 60.25 220 SER A CA 1
ATOM 1703 C C . SER A 1 220 ? 0.883 7.856 13.291 1.00 60.25 220 S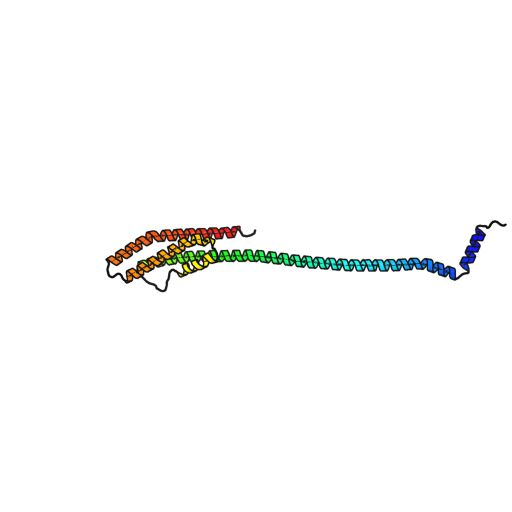ER A C 1
ATOM 1705 O O . SER A 1 220 ? 1.535 8.765 13.812 1.00 60.25 220 SER A O 1
ATOM 1707 N N . PRO A 1 221 ? -0.268 7.405 13.828 1.00 61.22 221 PRO A N 1
ATOM 1708 C CA . PRO A 1 221 ? -0.745 7.877 15.123 1.00 61.22 221 PRO A CA 1
ATOM 1709 C C . PRO A 1 221 ? 0.315 7.569 16.191 1.00 61.22 221 PRO A C 1
ATOM 1711 O O . PRO A 1 221 ? 0.872 6.466 16.207 1.00 61.22 221 PRO A O 1
ATOM 1714 N N . ALA A 1 222 ? 0.636 8.591 16.991 1.00 54.34 222 ALA A N 1
ATOM 1715 C CA . ALA A 1 222 ? 1.621 8.546 18.072 1.00 54.34 222 ALA A CA 1
ATOM 1716 C C . ALA A 1 222 ? 1.192 7.617 19.215 1.00 54.34 222 ALA A C 1
ATOM 1718 O O . ALA A 1 222 ? -0.030 7.521 19.470 1.00 54.34 222 ALA A O 1
#

Organism: NCBI:txid470868

Foldseek 3Di:
DDPCDPVNVVVVVVVVCPPDPVNVVVVCCVVVVVVVVVVVVVVVVVVVVVVVVVVVVVVVVVVVVVVVVVVVVVVVVVVVVLVVLVVLLVVLLVLLVLLLVLLVLLLVLLVVLLVCLLVLHDDVVRQSCPSVVVNVVSCVVRPVVLCVLCVQLSVLSVVSSVLSVVSNVQVVPDPDPVSNVVSSVVSVVCCVPSSVSNVVSSVSSVVVSVVVNVVSVVPNDD

Secondary structure (DSSP, 8-state):
-----HHHHHHHHHHHHHS-HHHHHHHHHHHHHHHHHHHHHHHHHHHHHHHHHHHHHHHHHHHHHHHHHHHHHHHHHHHHHHHHHHHHHHHHHHHHHHHHHHHHHHHHHHHHHHHHHHHT---TT--TTHHHHHHHHHHHHH-GGGHHHHHHHHHHHHHHHHHHHHHHHHHHH--SHHHHHHHHHHHHHHHHHHHHHHHHHHHHHHHHHHHHHHHHHHTS--

pLDDT: mean 88.98, std 9.04, range [54.28, 97.31]

Sequence (222 aa):
MAPITLDDIRMVVEQATWSSSRAYLLLALAIAGPAFGAFIGAYFKKKGETAALKSDLAEIKSQLAETTKVAEEVKTSIGFADWHARESLALRRAKLQEISEKLSASHREIKTFWPKAAAGVIDERQTPYAALDSLEALVPLYFPRLIESFGPYSIQASNVIAIGYRMISGKSVATTREELDRLNMEAARCLEFEFPILATAAHDLKNAIRREMSGLVTESPA